Protein AF-A0A2N2CYX1-F1 (afdb_monomer)

Nearest PDB structures (foldseek):
  3pgv-assembly1_A  TM=7.527E-01  e=5.289E-06  Klebsiella pneumoniae subsp. pneumoniae MGH 78578
  1nrw-assembly1_A  TM=6.966E-01  e=4.300E-06  Bacillus subtilis
  3pgv-assembly4_D  TM=7.523E-01  e=8.876E-06  Klebsiella pneumoniae subsp. pneumoniae MGH 78578
  3pgv-assembly3_C  TM=7.673E-01  e=1.832E-05  Klebsiella pneumoniae subsp. pneumoniae MGH 78578
  8hiw-assembly1_A  TM=7.355E-01  e=4.551E-02  Arabidopsis thaliana

Mean predicted aligned error: 11.3 Å

Sequence (320 aa):
MRILKTFIAVYLCFLIYLLRGEQGSPFYSAIAAILCMQPYVSNSFKVAMNRTLGTFIGGAMGLVLLIFERQFIPVNMPALQYLIVSLSVIPLIYFTVSIKKPTASYITCVVFLSITVTHGADVNPLIFTIDRIMDTLIGIFVSLGVNAFRLPRRKNQKTLFVTNLDGSLLNSQGEISSYSRIKLNTMTKQGALITIATTRSVETLLPLLDGVEMNVPIIIMNGAAQYDLKKRTYLACKKMKANTARQIIDVFEKRDLNCFTHTIINDVLHVYYTRLINPVEEKIYHSKKRLPEQSYVCGVVPNDQSVLSIMAVDLLDTIR

Solvent-accessible surface area (backbone atoms only — not comparable to full-atom values): 17598 Å² total; per-residue (Å²): 110,63,68,64,44,41,52,52,23,35,52,50,30,47,52,51,27,57,75,59,70,64,61,66,52,53,65,49,10,26,54,29,10,51,73,27,53,51,99,44,56,74,59,19,52,57,47,35,52,33,45,52,54,10,37,53,53,10,40,54,53,19,51,55,49,47,54,47,42,73,74,74,48,69,88,90,41,64,70,59,52,53,50,51,58,58,59,53,46,56,61,51,42,53,50,29,43,72,73,74,37,59,84,16,27,65,45,17,50,54,38,18,47,54,49,47,72,72,44,76,84,55,98,52,61,64,59,53,47,51,33,55,47,49,27,31,49,52,8,32,53,43,14,50,53,48,56,63,55,75,74,90,70,88,76,79,57,82,59,75,45,77,39,48,41,82,90,61,54,28,49,99,86,65,42,59,48,70,67,57,36,56,50,47,36,53,41,38,75,71,48,46,40,50,33,44,42,32,70,52,50,68,52,76,42,54,75,59,44,65,87,54,61,62,94,50,57,31,30,24,46,72,62,33,31,31,35,30,80,84,80,64,38,66,77,46,71,58,55,44,56,41,70,59,49,47,57,54,51,52,58,35,52,77,68,78,43,56,50,45,38,31,28,73,56,95,66,30,38,35,34,25,31,80,62,79,87,48,74,62,53,46,51,51,47,71,72,47,65,79,38,60,72,50,45,76,42,85,39,80,77,58,85,89,51,50,38,52,49,77,46,72,77,66,98,57,99,63,90,128

pLDDT: mean 88.02, std 8.82, range [30.84, 97.12]

Structure (mmCIF, N/CA/C/O backbone):
data_AF-A0A2N2CYX1-F1
#
_entry.id   AF-A0A2N2CYX1-F1
#
loop_
_atom_site.group_PDB
_atom_site.id
_atom_site.type_symbol
_atom_site.label_atom_id
_atom_site.label_alt_id
_atom_site.label_comp_id
_atom_site.label_asym_id
_atom_site.label_entity_id
_atom_site.label_seq_id
_atom_site.pdbx_PDB_ins_code
_atom_site.Cartn_x
_atom_site.Cartn_y
_atom_site.Cartn_z
_atom_site.occupancy
_atom_site.B_iso_or_equiv
_atom_site.auth_seq_id
_atom_site.auth_comp_id
_atom_site.auth_asym_id
_atom_site.auth_atom_id
_atom_site.pdbx_PDB_model_num
ATOM 1 N N . MET A 1 1 ? -5.278 -2.501 -19.423 1.00 71.25 1 MET A N 1
ATOM 2 C CA . MET A 1 1 ? -4.585 -1.199 -19.579 1.00 71.25 1 MET A CA 1
ATOM 3 C C . MET A 1 1 ? -3.240 -1.307 -20.295 1.00 71.25 1 MET A C 1
ATOM 5 O O . MET A 1 1 ? -3.031 -0.503 -21.187 1.00 71.25 1 MET A O 1
ATOM 9 N N . ARG A 1 2 ? -2.343 -2.260 -19.966 1.00 82.31 2 ARG A N 1
ATOM 10 C CA . ARG A 1 2 ? -1.033 -2.382 -20.649 1.00 82.31 2 ARG A CA 1
ATOM 11 C C . ARG A 1 2 ? -1.169 -2.558 -22.166 1.00 82.31 2 ARG A C 1
ATOM 13 O O . ARG A 1 2 ? -0.552 -1.802 -22.888 1.00 82.31 2 ARG A O 1
ATOM 20 N N . ILE A 1 3 ? -2.044 -3.460 -22.620 1.00 87.94 3 ILE A N 1
ATOM 21 C CA . ILE A 1 3 ? -2.264 -3.742 -24.052 1.00 87.94 3 ILE A CA 1
ATOM 22 C C . ILE A 1 3 ? -2.657 -2.474 -24.830 1.00 87.94 3 ILE A C 1
ATOM 24 O O . ILE A 1 3 ? -1.997 -2.129 -25.803 1.00 87.94 3 ILE A O 1
ATOM 28 N N . LEU A 1 4 ? -3.667 -1.730 -24.359 1.00 89.81 4 LEU A N 1
ATOM 29 C CA . LEU A 1 4 ? -4.098 -0.486 -25.011 1.00 89.81 4 LEU A CA 1
ATOM 30 C C . LEU A 1 4 ? -2.996 0.586 -25.002 1.00 89.81 4 LEU A C 1
ATOM 32 O O . LEU A 1 4 ? -2.791 1.265 -25.999 1.00 89.81 4 LEU A O 1
ATOM 36 N N . LYS A 1 5 ? -2.251 0.717 -23.899 1.00 90.50 5 LYS A N 1
ATOM 37 C CA . LYS A 1 5 ? -1.102 1.630 -23.832 1.00 90.50 5 LYS A CA 1
ATOM 38 C C . LYS A 1 5 ? 0.014 1.229 -24.795 1.00 90.50 5 LYS A C 1
ATOM 40 O O . LYS A 1 5 ? 0.611 2.101 -25.410 1.00 90.50 5 LYS A O 1
ATOM 45 N N . THR A 1 6 ? 0.289 -0.067 -24.940 1.00 93.44 6 THR A N 1
ATOM 46 C CA . THR A 1 6 ? 1.249 -0.577 -25.924 1.00 93.44 6 THR A CA 1
ATOM 47 C C . THR A 1 6 ? 0.803 -0.218 -27.337 1.00 93.44 6 THR A C 1
ATOM 49 O O . THR A 1 6 ? 1.606 0.321 -28.087 1.00 93.44 6 THR A O 1
ATOM 52 N N . PHE A 1 7 ? -0.474 -0.432 -27.671 1.00 94.94 7 PHE A N 1
ATOM 53 C CA . PHE A 1 7 ? -1.045 -0.019 -28.955 1.00 94.94 7 PHE A CA 1
ATOM 54 C C . PHE A 1 7 ? -0.848 1.484 -29.215 1.00 94.94 7 PHE A C 1
ATOM 56 O O . PHE A 1 7 ? -0.288 1.853 -30.243 1.00 94.94 7 PHE A O 1
ATOM 63 N N . ILE A 1 8 ? -1.223 2.341 -28.256 1.00 95.19 8 ILE A N 1
ATOM 64 C CA . ILE A 1 8 ? -1.062 3.800 -28.372 1.00 95.19 8 ILE A CA 1
ATOM 65 C C . ILE A 1 8 ? 0.412 4.172 -28.572 1.00 95.19 8 ILE A C 1
ATOM 67 O O . ILE A 1 8 ? 0.724 4.990 -29.429 1.00 95.19 8 ILE A O 1
ATOM 71 N N . ALA A 1 9 ? 1.328 3.568 -27.810 1.00 96.19 9 ALA A N 1
ATOM 72 C CA . ALA A 1 9 ? 2.752 3.865 -27.918 1.00 96.19 9 ALA A CA 1
ATOM 73 C C . ALA A 1 9 ? 3.327 3.474 -29.289 1.00 96.19 9 ALA A C 1
ATOM 75 O O . ALA A 1 9 ? 4.050 4.264 -29.884 1.00 96.19 9 ALA A O 1
ATOM 76 N N . VAL A 1 10 ? 2.969 2.299 -29.817 1.00 96.81 10 VAL A N 1
ATOM 77 C CA . VAL A 1 10 ? 3.396 1.856 -31.156 1.00 96.81 10 VAL A CA 1
ATOM 78 C C . VAL A 1 10 ? 2.844 2.781 -32.240 1.00 96.81 10 VAL A C 1
ATOM 80 O O . VAL A 1 10 ? 3.594 3.219 -33.108 1.00 96.81 10 VAL A O 1
ATOM 83 N N . TYR A 1 11 ? 1.562 3.139 -32.160 1.00 97.12 11 TYR A N 1
ATOM 84 C CA . TYR A 1 11 ? 0.946 4.054 -33.119 1.00 97.12 11 TYR A CA 1
ATOM 85 C C . TYR A 1 11 ? 1.606 5.442 -33.104 1.00 97.12 11 TYR A C 1
ATOM 87 O O . TYR A 1 11 ? 1.913 5.994 -34.157 1.00 97.12 11 TYR A O 1
ATOM 95 N N . LEU A 1 12 ? 1.914 5.981 -31.919 1.00 96.81 12 LEU A N 1
ATOM 96 C CA . LEU A 1 12 ? 2.649 7.242 -31.789 1.00 96.81 12 LEU A CA 1
ATOM 97 C C . LEU A 1 12 ? 4.066 7.157 -32.374 1.00 96.81 12 LEU A C 1
ATOM 99 O O . LEU A 1 12 ? 4.512 8.119 -32.993 1.00 96.81 12 LEU A O 1
ATOM 103 N N . CYS A 1 13 ? 4.765 6.026 -32.232 1.00 96.75 13 CYS A N 1
ATOM 104 C CA . CYS A 1 13 ? 6.059 5.824 -32.889 1.00 96.75 13 CYS A CA 1
ATOM 105 C C . CYS A 1 13 ? 5.948 5.897 -34.419 1.00 96.75 13 CYS A C 1
ATOM 107 O O . CYS A 1 13 ? 6.792 6.529 -35.051 1.00 96.75 13 CYS A O 1
ATOM 109 N N . PHE A 1 14 ? 4.901 5.310 -35.008 1.00 96.88 14 PHE A N 1
ATOM 110 C CA . PHE A 1 14 ? 4.654 5.397 -36.451 1.00 96.88 14 PHE A CA 1
ATOM 111 C C . PHE A 1 14 ? 4.311 6.820 -36.899 1.00 96.88 14 PHE A C 1
ATOM 113 O O . PHE A 1 14 ? 4.843 7.284 -37.903 1.00 96.88 14 PHE A O 1
ATOM 120 N N . LEU A 1 15 ? 3.502 7.553 -36.129 1.00 96.38 15 LEU A N 1
ATOM 121 C CA . LEU A 1 15 ? 3.220 8.960 -36.425 1.00 96.38 15 LEU A CA 1
ATOM 122 C C . LEU A 1 15 ? 4.483 9.827 -36.377 1.00 96.38 15 LEU A C 1
ATOM 124 O O . LEU A 1 15 ? 4.686 10.655 -37.258 1.00 96.38 15 LEU A O 1
ATOM 128 N N . ILE A 1 16 ? 5.356 9.625 -35.387 1.00 95.38 16 ILE A N 1
ATOM 129 C CA . ILE A 1 16 ? 6.626 10.363 -35.294 1.00 95.38 16 ILE A CA 1
ATOM 130 C C . ILE A 1 16 ? 7.536 10.043 -36.483 1.00 95.38 16 ILE A C 1
ATOM 132 O O . ILE A 1 16 ? 8.201 10.941 -36.990 1.00 95.38 16 ILE A O 1
ATOM 136 N N . TYR A 1 17 ? 7.557 8.792 -36.947 1.00 94.69 17 TYR A N 1
ATOM 137 C CA . TYR A 1 17 ? 8.302 8.409 -38.147 1.00 94.69 17 TYR A CA 1
ATOM 138 C C . TYR A 1 17 ? 7.802 9.148 -39.400 1.00 94.69 17 TYR A C 1
ATOM 140 O O . TYR A 1 17 ? 8.608 9.735 -40.120 1.00 94.69 17 TYR A O 1
ATOM 148 N N . LEU A 1 18 ? 6.481 9.216 -39.608 1.00 94.38 18 LEU A N 1
ATOM 149 C CA . LEU A 1 18 ? 5.890 9.982 -40.713 1.00 94.38 18 LEU A CA 1
ATOM 150 C C . LEU A 1 18 ? 6.202 11.484 -40.603 1.00 94.38 18 LEU A C 1
ATOM 152 O O . LEU A 1 18 ? 6.574 12.116 -41.587 1.00 94.38 18 LEU A O 1
ATOM 156 N N . LEU A 1 19 ? 6.128 12.056 -39.395 1.00 93.25 19 LEU A N 1
ATOM 157 C CA . LEU A 1 19 ? 6.444 13.471 -39.147 1.00 93.25 19 LEU A CA 1
ATOM 158 C C . LEU A 1 19 ? 7.926 13.815 -39.353 1.00 93.25 19 LEU A C 1
ATOM 160 O O . LEU A 1 19 ? 8.252 14.967 -39.626 1.00 93.25 19 LEU A O 1
ATOM 164 N N . ARG A 1 20 ? 8.826 12.833 -39.237 1.00 91.31 20 ARG A N 1
ATOM 165 C CA . ARG A 1 20 ? 10.258 12.985 -39.541 1.00 91.31 20 AR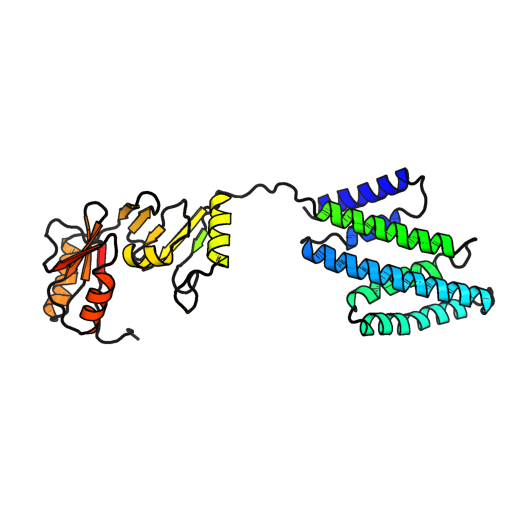G A CA 1
ATOM 166 C C . ARG A 1 20 ? 10.572 12.880 -41.038 1.00 91.31 20 ARG A C 1
ATOM 168 O O . ARG A 1 20 ? 11.745 12.920 -41.395 1.00 91.31 20 ARG A O 1
ATOM 175 N N . GLY A 1 21 ? 9.564 12.736 -41.901 1.00 89.69 21 GLY A N 1
ATOM 176 C CA . GLY A 1 21 ? 9.766 12.554 -43.339 1.00 89.69 21 GLY A CA 1
ATOM 177 C C . GLY A 1 21 ? 10.386 11.198 -43.675 1.00 89.69 21 GLY A C 1
ATOM 178 O O . GLY A 1 21 ? 11.279 11.132 -44.509 1.00 89.69 21 GLY A O 1
ATOM 179 N N . GLU A 1 22 ? 9.957 10.139 -42.980 1.00 88.31 22 GLU A N 1
ATOM 180 C CA . GLU A 1 22 ? 10.364 8.746 -43.234 1.00 88.31 22 GLU A CA 1
ATOM 181 C C . GLU A 1 22 ? 11.862 8.445 -43.017 1.00 88.31 22 GLU A C 1
ATOM 183 O O . GLU A 1 22 ? 12.388 7.434 -43.485 1.00 88.31 22 GLU A O 1
ATOM 188 N N . GLN A 1 23 ? 12.548 9.280 -42.230 1.00 82.69 23 GLN A N 1
ATOM 189 C CA . GLN A 1 23 ? 13.940 9.066 -41.824 1.00 82.69 23 GLN A CA 1
ATOM 190 C C . GLN A 1 23 ? 14.076 7.975 -40.749 1.00 82.69 23 GLN A C 1
ATOM 192 O O . GLN A 1 23 ? 13.394 8.012 -39.718 1.00 82.69 23 GLN A O 1
ATOM 197 N N . GLY A 1 24 ? 15.014 7.047 -40.955 1.00 83.00 24 GLY A N 1
ATOM 198 C CA . GLY A 1 24 ? 15.267 5.912 -40.064 1.00 83.00 24 GLY A CA 1
ATOM 199 C C . GLY A 1 24 ? 14.298 4.747 -40.289 1.00 83.00 24 GLY A C 1
ATOM 200 O O . GLY A 1 24 ? 13.787 4.544 -41.388 1.00 83.00 24 GLY A O 1
ATOM 201 N N . SER A 1 25 ? 14.040 3.954 -39.245 1.00 87.06 25 SER A N 1
ATOM 202 C CA . SER A 1 25 ? 13.135 2.804 -39.297 1.00 87.06 25 SER A CA 1
ATOM 203 C C . SER A 1 25 ? 12.080 2.829 -38.180 1.00 87.06 25 SER A C 1
ATOM 205 O O . SER A 1 25 ? 12.414 2.769 -36.988 1.00 87.06 25 SER A O 1
ATOM 207 N N . PRO A 1 26 ? 10.776 2.778 -38.521 1.00 91.69 26 PRO A N 1
ATOM 208 C CA . PRO A 1 26 ? 9.701 2.726 -37.529 1.00 91.69 26 PRO A CA 1
ATOM 209 C C . PRO A 1 26 ? 9.704 1.413 -36.729 1.00 91.69 26 PRO A C 1
ATOM 211 O O . PRO A 1 26 ? 9.136 1.334 -35.638 1.00 91.69 26 PRO A O 1
ATOM 214 N N . PHE A 1 27 ? 10.363 0.371 -37.241 1.00 91.75 27 PHE A N 1
ATOM 215 C CA . PHE A 1 27 ? 10.474 -0.928 -36.583 1.00 91.75 27 PHE A CA 1
ATOM 216 C C . PHE A 1 27 ? 11.218 -0.831 -35.244 1.00 91.75 27 PHE A C 1
ATOM 218 O O . PHE A 1 27 ? 10.795 -1.392 -34.228 1.00 91.75 27 PHE A O 1
ATOM 225 N N . TYR A 1 28 ? 12.316 -0.077 -35.217 1.00 91.94 28 TYR A N 1
ATOM 226 C CA . TYR A 1 28 ? 13.182 0.030 -34.049 1.00 91.94 28 TYR A CA 1
ATOM 227 C C . TYR A 1 28 ? 12.569 0.862 -32.924 1.00 91.94 28 TYR A C 1
ATOM 229 O O . TYR A 1 28 ? 12.686 0.479 -31.752 1.00 91.94 28 TYR A O 1
ATOM 237 N N . SER A 1 29 ? 11.856 1.933 -33.272 1.00 94.81 29 SER A N 1
ATOM 238 C CA . SER A 1 29 ? 11.086 2.728 -32.317 1.00 94.81 29 SER A CA 1
ATOM 239 C C . SER A 1 29 ? 9.894 1.941 -31.758 1.00 94.81 29 SER A C 1
ATOM 241 O O . SER A 1 29 ? 9.696 1.923 -30.541 1.00 94.81 29 SER A O 1
ATOM 243 N N . ALA A 1 30 ? 9.175 1.176 -32.587 1.00 96.06 30 ALA A N 1
ATOM 244 C CA . ALA A 1 30 ? 8.064 0.333 -32.140 1.00 96.06 30 ALA A CA 1
ATOM 245 C C . ALA A 1 30 ? 8.505 -0.771 -31.160 1.00 96.06 30 ALA A C 1
ATOM 247 O O . ALA A 1 30 ? 7.924 -0.912 -30.079 1.00 96.06 30 ALA A O 1
ATOM 248 N N . ILE A 1 31 ? 9.569 -1.524 -31.470 1.00 94.19 31 ILE A N 1
ATOM 249 C CA . ILE A 1 31 ? 10.102 -2.554 -30.556 1.00 94.19 31 ILE A CA 1
ATOM 250 C C . ILE A 1 31 ? 10.596 -1.925 -29.249 1.00 94.19 31 ILE A C 1
ATOM 252 O O . ILE A 1 31 ? 10.432 -2.507 -28.169 1.00 94.19 31 ILE A O 1
ATOM 256 N N . ALA A 1 32 ? 11.200 -0.736 -29.325 1.00 94.19 32 ALA A N 1
ATOM 257 C CA . ALA A 1 32 ? 11.609 0.004 -28.141 1.00 94.19 32 ALA A CA 1
ATOM 258 C C . ALA A 1 32 ? 10.430 0.392 -27.258 1.00 94.19 32 ALA A C 1
ATOM 260 O O . ALA A 1 32 ? 10.483 0.155 -26.047 1.00 94.19 32 ALA A O 1
ATOM 261 N N . ALA A 1 33 ? 9.344 0.867 -27.859 1.00 95.75 33 ALA A N 1
ATOM 262 C CA . ALA A 1 33 ? 8.141 1.205 -27.127 1.00 95.75 33 ALA A CA 1
ATOM 263 C C . ALA A 1 33 ? 7.489 -0.020 -26.460 1.00 95.75 33 ALA A C 1
ATOM 265 O O . ALA A 1 33 ? 7.121 0.030 -25.286 1.00 95.75 33 ALA A O 1
ATOM 266 N N . ILE A 1 34 ? 7.395 -1.151 -27.169 1.00 94.19 34 ILE A N 1
ATOM 267 C CA . ILE A 1 34 ? 6.779 -2.384 -26.649 1.00 94.19 34 ILE A CA 1
ATOM 268 C C . ILE A 1 34 ? 7.540 -2.918 -25.432 1.00 94.19 34 ILE A C 1
ATOM 270 O O . ILE A 1 34 ? 6.938 -3.229 -24.401 1.00 94.19 34 ILE A O 1
ATOM 274 N N . LEU A 1 35 ? 8.865 -3.015 -25.532 1.00 90.56 35 LEU A N 1
ATOM 275 C CA . LEU A 1 35 ? 9.699 -3.601 -24.481 1.00 90.56 35 LEU A CA 1
ATOM 276 C C . LEU A 1 35 ? 9.834 -2.685 -23.251 1.00 90.56 35 LEU A C 1
ATOM 278 O O . LEU A 1 35 ? 9.925 -3.179 -22.123 1.00 90.56 35 LEU A O 1
ATOM 282 N N . CYS A 1 36 ? 9.797 -1.362 -23.434 1.00 91.88 36 CYS A N 1
ATOM 283 C CA . CYS A 1 36 ? 9.808 -0.406 -22.322 1.00 91.88 36 CYS A CA 1
ATOM 284 C C . CYS A 1 36 ? 8.449 -0.267 -21.616 1.00 91.88 36 CYS A C 1
ATOM 286 O O . CYS A 1 36 ? 8.395 0.239 -20.491 1.00 91.88 36 CYS A O 1
ATOM 288 N N . MET A 1 37 ? 7.358 -0.754 -22.211 1.00 92.12 37 MET A N 1
ATOM 289 C CA . MET A 1 37 ? 6.031 -0.697 -21.605 1.00 92.12 37 MET A CA 1
ATOM 290 C C . MET A 1 37 ? 5.905 -1.707 -20.457 1.00 92.12 37 MET A C 1
ATOM 292 O O . MET A 1 37 ? 5.786 -2.912 -20.689 1.00 92.12 37 MET A O 1
ATOM 296 N N . GLN A 1 38 ? 5.868 -1.237 -19.206 1.00 90.44 38 GLN A N 1
ATOM 297 C CA . GLN A 1 38 ? 5.755 -2.086 -18.006 1.00 90.44 38 GLN A CA 1
ATOM 298 C C . GLN A 1 38 ? 4.422 -1.889 -17.258 1.00 90.44 38 GLN A C 1
ATOM 300 O O . GLN A 1 38 ? 3.763 -0.866 -17.428 1.00 90.44 38 GLN A O 1
ATOM 305 N N . PRO A 1 39 ? 4.004 -2.828 -16.386 1.00 83.19 39 PRO A N 1
ATOM 306 C CA . PRO A 1 39 ? 2.804 -2.655 -15.557 1.00 83.19 39 PRO A CA 1
ATOM 307 C C . PRO A 1 39 ? 2.868 -1.446 -14.609 1.00 83.19 39 PRO A C 1
ATOM 309 O O . PRO A 1 39 ? 1.840 -0.839 -14.313 1.00 83.19 39 PRO A O 1
ATOM 312 N N . TYR A 1 40 ? 4.075 -1.094 -14.152 1.00 80.19 40 TYR A N 1
ATOM 313 C CA . TYR A 1 40 ? 4.331 0.009 -13.228 1.00 80.19 40 TYR A CA 1
ATOM 314 C C . TYR A 1 40 ? 5.318 1.017 -13.829 1.00 80.19 40 TYR A C 1
ATOM 316 O O . TYR A 1 40 ? 6.293 0.642 -14.488 1.00 80.19 40 TYR A O 1
ATOM 324 N N . VAL A 1 41 ? 5.091 2.307 -13.564 1.00 81.56 41 VAL A N 1
ATOM 325 C CA . VAL A 1 41 ? 5.920 3.406 -14.098 1.00 81.56 41 VAL A CA 1
ATOM 326 C C . VAL A 1 41 ? 7.354 3.343 -13.562 1.00 81.56 41 VAL A C 1
ATOM 328 O O . VAL A 1 41 ? 8.294 3.463 -14.340 1.00 81.56 41 VAL A O 1
ATOM 331 N N . SER A 1 42 ? 7.538 3.055 -12.268 1.00 78.06 42 SER A N 1
ATOM 332 C CA . SER A 1 42 ? 8.865 2.887 -11.649 1.00 78.06 42 SER A CA 1
ATOM 333 C C . SER A 1 42 ? 9.698 1.809 -12.350 1.00 78.06 42 SER A C 1
ATOM 335 O O . SER A 1 42 ? 10.869 2.017 -12.665 1.00 78.06 42 SER A O 1
ATOM 337 N N . ASN A 1 43 ? 9.069 0.679 -12.679 1.00 85.56 43 ASN A N 1
ATOM 338 C CA . ASN A 1 43 ? 9.720 -0.406 -13.411 1.00 85.56 43 ASN A CA 1
ATOM 339 C C . ASN A 1 43 ? 10.043 -0.005 -14.858 1.00 85.56 43 ASN A C 1
ATOM 341 O O . ASN A 1 43 ? 11.073 -0.418 -15.386 1.00 85.56 43 ASN A O 1
ATOM 345 N N . SER A 1 44 ? 9.206 0.827 -15.484 1.00 86.50 44 SER A N 1
ATOM 346 C CA . SER A 1 44 ? 9.443 1.320 -16.852 1.00 86.50 44 SER A CA 1
ATOM 347 C C . SER A 1 44 ? 10.693 2.175 -16.934 1.00 86.50 44 SER A C 1
ATOM 349 O O . SER A 1 44 ? 11.460 2.023 -17.874 1.00 86.50 44 SER A O 1
ATOM 351 N N . PHE A 1 45 ? 10.936 3.023 -15.930 1.00 88.25 45 PHE A N 1
ATOM 352 C CA . PHE A 1 45 ? 12.141 3.848 -15.880 1.00 88.25 45 PHE A CA 1
ATOM 353 C C . PHE A 1 45 ? 13.410 2.993 -15.778 1.00 88.25 45 PHE A C 1
ATOM 355 O O . PHE A 1 45 ? 14.380 3.223 -16.496 1.00 88.25 45 PHE A O 1
ATOM 362 N N . LYS A 1 46 ? 13.384 1.944 -14.944 1.00 88.62 46 LYS A N 1
ATOM 363 C CA . LYS A 1 46 ? 14.505 1.000 -14.823 1.00 88.62 46 LYS A CA 1
ATOM 364 C C . LYS A 1 46 ? 14.799 0.290 -16.150 1.00 88.62 46 LYS A C 1
ATOM 366 O O . LYS A 1 46 ? 15.959 0.202 -16.547 1.00 88.62 46 LYS A O 1
ATOM 371 N N . VAL A 1 47 ? 13.763 -0.191 -16.842 1.00 90.12 47 VAL A N 1
ATOM 372 C CA . VAL A 1 47 ? 13.902 -0.860 -18.149 1.00 90.12 47 VAL A CA 1
ATOM 373 C C . VAL A 1 47 ? 14.378 0.114 -19.227 1.00 90.12 47 VAL A C 1
ATOM 375 O O . VAL A 1 47 ? 15.302 -0.215 -19.967 1.00 90.12 47 VAL A O 1
ATOM 378 N N . ALA A 1 48 ? 13.813 1.322 -19.274 1.00 92.00 48 ALA A N 1
ATOM 379 C CA . ALA A 1 48 ? 14.228 2.382 -20.185 1.00 92.00 48 ALA A CA 1
ATOM 380 C C . ALA A 1 48 ? 15.712 2.724 -20.014 1.00 92.00 48 ALA A C 1
ATOM 382 O O . ALA A 1 48 ? 16.446 2.713 -20.992 1.00 92.00 48 ALA A O 1
ATOM 383 N N . MET A 1 49 ? 16.176 2.922 -18.776 1.00 91.75 49 MET A N 1
ATOM 384 C CA . MET A 1 49 ? 17.581 3.225 -18.486 1.00 91.75 49 MET A CA 1
ATOM 385 C C . MET A 1 49 ? 18.527 2.125 -18.979 1.00 91.75 49 MET A C 1
ATOM 387 O O . MET A 1 49 ? 19.539 2.402 -19.619 1.00 91.75 49 MET A O 1
ATOM 391 N N . ASN A 1 50 ? 18.192 0.861 -18.710 1.00 91.12 50 ASN A N 1
ATOM 392 C CA . ASN A 1 50 ? 18.995 -0.265 -19.183 1.00 91.12 50 ASN A CA 1
ATOM 393 C C . ASN A 1 50 ? 19.014 -0.344 -20.713 1.00 91.12 50 ASN A C 1
ATOM 395 O O . ASN A 1 50 ? 20.045 -0.676 -21.293 1.00 91.12 50 ASN A O 1
ATOM 399 N N . ARG A 1 51 ? 17.896 -0.011 -21.367 1.00 92.50 51 ARG A N 1
ATOM 400 C CA . ARG A 1 51 ? 17.813 0.022 -22.825 1.00 92.50 51 ARG A CA 1
ATOM 401 C C . ARG A 1 51 ? 18.628 1.157 -23.426 1.00 92.50 51 ARG A C 1
ATOM 403 O O . ARG A 1 51 ? 19.339 0.916 -24.396 1.00 92.50 51 ARG A O 1
ATOM 410 N N . THR A 1 52 ? 18.562 2.351 -22.847 1.00 94.12 52 THR A N 1
ATOM 411 C CA . THR A 1 52 ? 19.368 3.501 -23.263 1.00 94.12 52 THR A CA 1
ATOM 412 C C . THR A 1 52 ? 20.853 3.157 -23.184 1.00 94.12 52 THR A C 1
ATOM 414 O O . THR A 1 52 ? 21.547 3.244 -24.192 1.00 94.12 52 THR A O 1
ATOM 417 N N . LEU A 1 53 ? 21.322 2.656 -22.033 1.00 93.81 53 LEU A N 1
ATOM 418 C CA . LEU A 1 53 ? 22.719 2.238 -21.859 1.00 93.81 53 LEU A CA 1
ATOM 419 C C . LEU A 1 53 ? 23.128 1.146 -22.854 1.00 93.81 53 LEU A C 1
ATOM 421 O O . LEU A 1 53 ? 24.164 1.271 -23.500 1.00 93.81 53 LEU A O 1
ATOM 425 N N . GLY A 1 54 ? 22.308 0.103 -23.015 1.00 92.25 54 GLY A N 1
ATOM 426 C CA . GLY A 1 54 ? 22.616 -0.979 -23.950 1.00 92.25 54 GLY A CA 1
ATOM 427 C C . GLY A 1 54 ? 22.681 -0.512 -25.405 1.00 92.25 54 GLY A C 1
ATOM 428 O O . GLY A 1 54 ? 23.557 -0.936 -26.151 1.00 92.25 54 GLY A O 1
ATOM 429 N N . THR A 1 55 ? 21.813 0.423 -25.796 1.00 93.50 55 THR A N 1
ATOM 430 C CA . THR A 1 55 ? 21.793 0.979 -27.158 1.00 93.50 55 THR A CA 1
ATOM 431 C C . THR A 1 55 ? 23.039 1.808 -27.445 1.00 93.50 55 THR A C 1
ATOM 433 O O . THR A 1 55 ? 23.630 1.651 -28.508 1.00 93.50 55 THR A O 1
ATOM 436 N N . PHE A 1 56 ? 23.487 2.634 -26.496 1.00 95.00 56 PHE A N 1
ATOM 437 C CA . PHE A 1 56 ? 24.717 3.410 -26.665 1.00 95.00 56 PHE A CA 1
ATOM 438 C C . PHE A 1 56 ? 25.965 2.525 -26.708 1.00 95.00 56 PHE A C 1
ATOM 440 O O . PHE A 1 56 ? 26.792 2.695 -27.600 1.00 95.00 56 PHE A O 1
ATOM 447 N N . ILE A 1 57 ? 26.090 1.554 -25.795 1.00 94.50 57 ILE A N 1
ATOM 448 C CA . ILE A 1 57 ? 27.249 0.646 -25.762 1.00 94.50 57 ILE A CA 1
ATOM 449 C C . ILE A 1 57 ? 27.287 -0.214 -27.032 1.00 94.50 57 ILE A C 1
ATOM 451 O O . ILE A 1 57 ? 28.327 -0.312 -27.678 1.00 94.50 57 ILE A O 1
ATOM 455 N N . GLY A 1 58 ? 26.151 -0.810 -27.410 1.00 92.81 58 GLY A N 1
ATOM 456 C CA . GLY A 1 58 ? 26.050 -1.652 -28.604 1.00 92.81 58 GLY A CA 1
ATOM 457 C C . GLY A 1 58 ? 26.263 -0.857 -29.889 1.00 92.81 58 GLY A C 1
ATOM 458 O O . GLY A 1 58 ? 26.932 -1.339 -30.797 1.00 92.81 58 GLY A O 1
ATOM 459 N N . GLY A 1 59 ? 25.756 0.379 -29.934 1.00 92.81 59 GLY A N 1
ATOM 460 C CA . GLY A 1 59 ? 25.951 1.315 -31.038 1.00 92.81 59 GLY A CA 1
ATOM 461 C C . GLY A 1 59 ? 27.411 1.701 -31.244 1.00 92.81 59 GLY A C 1
ATOM 462 O O . GLY A 1 59 ? 27.944 1.538 -32.338 1.00 92.81 59 GLY A O 1
ATOM 463 N N . ALA A 1 60 ? 28.075 2.154 -30.178 1.00 93.62 60 ALA A N 1
ATOM 464 C CA . ALA A 1 60 ? 29.473 2.569 -30.225 1.00 93.62 60 ALA A CA 1
ATOM 465 C C . ALA A 1 60 ? 30.399 1.412 -30.621 1.00 93.62 60 ALA A C 1
ATOM 467 O O . ALA A 1 60 ? 31.210 1.547 -31.534 1.00 93.62 60 ALA A O 1
ATOM 468 N N . MET A 1 61 ? 30.247 0.252 -29.979 1.00 93.25 61 MET A N 1
ATOM 469 C CA . MET A 1 61 ? 31.089 -0.911 -30.268 1.00 93.25 61 MET A CA 1
ATOM 470 C C . MET A 1 61 ? 30.790 -1.529 -31.636 1.00 93.25 61 MET A C 1
ATOM 472 O O . MET A 1 61 ? 31.712 -1.998 -32.299 1.00 93.25 61 MET A O 1
ATOM 476 N N . GLY A 1 62 ? 29.530 -1.498 -32.083 1.00 91.81 62 GLY A N 1
ATOM 477 C CA . GLY A 1 62 ? 29.147 -1.943 -33.424 1.00 91.81 62 GLY A CA 1
ATOM 478 C C . GLY A 1 62 ? 29.793 -1.086 -34.506 1.00 91.81 62 GLY A C 1
ATOM 479 O O . GLY A 1 62 ? 30.347 -1.621 -35.460 1.00 91.81 62 GLY A O 1
ATOM 480 N N . LEU A 1 63 ? 29.805 0.235 -34.313 1.00 90.50 63 LEU A N 1
ATOM 481 C CA . LEU A 1 63 ? 30.474 1.165 -35.216 1.00 90.50 63 LEU A CA 1
ATOM 482 C C . LEU A 1 63 ? 31.996 0.959 -35.245 1.00 90.50 63 LEU A C 1
ATOM 484 O O . LEU A 1 63 ? 32.579 0.913 -36.326 1.00 90.50 63 LEU A O 1
ATOM 488 N N . VAL A 1 64 ? 32.635 0.817 -34.077 1.00 91.31 64 VAL A N 1
ATOM 489 C CA . VAL A 1 64 ? 34.083 0.554 -33.978 1.00 91.31 64 VAL A CA 1
ATOM 490 C C . VAL A 1 64 ? 34.452 -0.726 -34.721 1.00 91.31 64 VAL A C 1
ATOM 492 O O . VAL A 1 64 ? 35.403 -0.718 -35.503 1.00 91.31 64 VAL A O 1
ATOM 495 N N . LEU A 1 65 ? 33.688 -1.805 -34.519 1.00 90.19 65 LEU A N 1
ATOM 496 C CA . LEU A 1 65 ? 33.954 -3.059 -35.210 1.00 90.19 65 LEU A CA 1
ATOM 497 C C . LEU A 1 65 ? 33.746 -2.915 -36.718 1.00 90.19 65 LEU A C 1
ATOM 499 O O . LEU A 1 65 ? 34.617 -3.312 -37.473 1.00 90.19 65 LEU A O 1
ATOM 503 N N . LEU A 1 66 ? 32.662 -2.283 -37.166 1.00 87.19 66 LEU A N 1
ATOM 504 C CA . LEU A 1 66 ? 32.387 -2.106 -38.594 1.00 87.19 66 LEU A CA 1
ATOM 505 C C . LEU A 1 66 ? 33.499 -1.305 -39.300 1.00 87.19 66 LEU A C 1
ATOM 507 O O . LEU A 1 66 ? 33.921 -1.664 -40.399 1.00 87.19 66 LEU A O 1
ATOM 511 N N . ILE A 1 67 ? 34.025 -0.251 -38.663 1.00 87.12 67 ILE A N 1
ATOM 512 C CA . ILE A 1 67 ? 35.179 0.503 -39.185 1.00 87.12 67 ILE A CA 1
ATOM 513 C C . ILE A 1 67 ? 36.417 -0.399 -39.277 1.00 87.12 67 ILE A C 1
ATOM 515 O O . ILE A 1 67 ? 37.104 -0.385 -40.298 1.00 87.12 67 ILE A O 1
ATOM 519 N N . PHE A 1 68 ? 36.677 -1.203 -38.244 1.00 87.75 68 PHE A N 1
ATOM 520 C CA . PHE A 1 68 ? 37.778 -2.163 -38.236 1.00 87.75 68 PHE A CA 1
ATOM 521 C C . PHE A 1 68 ? 37.635 -3.212 -39.352 1.00 87.75 68 PHE A C 1
ATOM 523 O O . PHE A 1 68 ? 38.585 -3.452 -40.093 1.00 87.75 68 PHE A O 1
ATOM 530 N N . GLU A 1 69 ? 36.444 -3.787 -39.538 1.00 84.69 69 GLU A N 1
ATOM 531 C CA . GLU A 1 69 ? 36.180 -4.766 -40.596 1.00 84.69 69 GLU A CA 1
ATOM 532 C C . GLU A 1 69 ? 36.408 -4.164 -41.987 1.00 84.69 69 GLU A C 1
ATOM 534 O O . GLU A 1 69 ? 37.060 -4.789 -42.819 1.00 84.69 69 GLU A O 1
ATOM 539 N N . ARG A 1 70 ? 35.956 -2.924 -42.225 1.00 80.81 70 ARG A N 1
ATOM 540 C CA . ARG A 1 70 ? 36.178 -2.225 -43.503 1.00 80.81 70 ARG A CA 1
ATOM 541 C C . ARG A 1 70 ? 37.646 -1.922 -43.795 1.00 80.81 70 ARG A C 1
ATOM 543 O O . ARG A 1 70 ? 38.013 -1.846 -44.963 1.00 80.81 70 ARG A O 1
ATOM 550 N N . GLN A 1 71 ? 38.460 -1.697 -42.766 1.00 83.94 71 GLN A N 1
ATOM 551 C CA . GLN A 1 71 ? 39.874 -1.349 -42.934 1.00 83.94 71 GLN A CA 1
ATOM 552 C C . GLN A 1 71 ? 40.782 -2.575 -43.055 1.00 83.94 71 GLN A C 1
ATOM 554 O O . GLN A 1 71 ? 41.753 -2.532 -43.807 1.00 83.94 71 GLN A O 1
ATOM 559 N N . PHE A 1 72 ? 40.487 -3.650 -42.321 1.00 84.19 72 PHE A N 1
ATOM 560 C CA . PHE A 1 72 ? 41.425 -4.758 -42.133 1.00 84.19 72 PHE A CA 1
ATOM 561 C C . PHE A 1 72 ? 40.960 -6.095 -42.720 1.00 84.19 72 PHE A C 1
ATOM 563 O O . PHE A 1 72 ? 41.791 -6.988 -42.886 1.00 84.19 72 PHE A O 1
ATOM 570 N N . ILE A 1 73 ? 39.671 -6.269 -43.042 1.00 80.56 73 ILE A N 1
ATOM 571 C CA . ILE A 1 73 ? 39.131 -7.566 -43.475 1.00 80.56 73 ILE A CA 1
ATOM 572 C C . ILE A 1 73 ? 38.737 -7.532 -44.958 1.00 80.56 73 ILE A C 1
ATOM 574 O O . ILE A 1 73 ? 37.917 -6.706 -45.362 1.00 80.56 73 ILE A O 1
ATOM 578 N N . PRO A 1 74 ? 39.245 -8.463 -45.787 1.00 77.00 74 PRO A N 1
ATOM 579 C CA . PRO A 1 74 ? 38.826 -8.583 -47.178 1.00 77.00 74 PRO A CA 1
ATOM 580 C C . PRO A 1 74 ? 37.338 -8.943 -47.295 1.00 77.00 74 PRO A C 1
ATOM 582 O O . PRO A 1 74 ? 36.864 -9.884 -46.658 1.00 77.00 74 PRO A O 1
ATOM 585 N N . VAL A 1 75 ? 36.619 -8.261 -48.190 1.00 71.44 75 VAL A N 1
ATOM 586 C CA . VAL A 1 75 ? 35.172 -8.456 -48.434 1.00 71.44 75 VAL A CA 1
ATOM 587 C C . VAL A 1 75 ? 34.824 -9.892 -48.871 1.00 71.44 75 VAL A C 1
ATOM 589 O O . VAL A 1 75 ? 33.707 -10.355 -48.669 1.00 71.44 75 VAL A O 1
ATOM 592 N N . ASN A 1 76 ? 35.792 -10.646 -49.397 1.00 75.69 76 ASN A N 1
ATOM 593 C CA . ASN A 1 76 ? 35.584 -11.986 -49.955 1.00 75.69 76 ASN A CA 1
ATOM 594 C C . ASN A 1 76 ? 35.596 -13.128 -48.913 1.00 75.69 76 ASN A C 1
ATOM 596 O O . ASN A 1 76 ? 35.614 -14.295 -49.299 1.00 75.69 76 ASN A O 1
ATOM 600 N N . MET A 1 77 ? 35.605 -12.829 -47.606 1.00 84.50 77 MET A N 1
ATOM 601 C CA . MET A 1 77 ? 35.652 -13.839 -46.533 1.00 84.50 77 MET A CA 1
ATOM 602 C C . MET A 1 77 ? 34.513 -13.678 -45.501 1.00 84.50 77 MET A C 1
ATOM 604 O O . MET A 1 77 ? 34.771 -13.346 -44.341 1.00 84.50 77 MET A O 1
ATOM 608 N N . PRO A 1 78 ? 33.247 -13.968 -45.863 1.00 83.62 78 PRO A N 1
ATOM 609 C CA . PRO A 1 78 ? 32.095 -13.766 -44.973 1.00 83.62 78 PRO A CA 1
ATOM 610 C C . PRO A 1 78 ? 32.144 -14.630 -43.702 1.00 83.62 78 PRO A C 1
ATOM 612 O O . PRO A 1 78 ? 31.728 -14.196 -42.631 1.00 83.62 78 PRO A O 1
ATOM 615 N N . ALA A 1 79 ? 32.710 -15.839 -43.779 1.00 87.75 79 ALA A N 1
ATOM 616 C CA . ALA A 1 79 ? 32.864 -16.709 -42.611 1.00 87.75 79 ALA A CA 1
ATOM 617 C C . ALA A 1 79 ? 33.794 -16.100 -41.545 1.00 87.75 79 ALA A C 1
ATOM 619 O O . ALA A 1 79 ? 33.530 -16.226 -40.349 1.00 87.75 79 ALA A O 1
ATOM 620 N N . LEU A 1 80 ? 34.856 -15.405 -41.973 1.00 87.12 80 LEU A N 1
ATOM 621 C CA . LEU A 1 80 ? 35.789 -14.727 -41.073 1.00 87.12 80 LEU A CA 1
ATOM 622 C C . LEU A 1 80 ? 35.133 -13.513 -40.402 1.00 87.12 80 LEU A C 1
ATOM 624 O O . LEU A 1 80 ? 35.305 -13.321 -39.200 1.00 87.12 80 LEU A O 1
ATOM 628 N N . GLN A 1 81 ? 34.337 -12.743 -41.151 1.00 85.00 81 GLN A N 1
ATOM 629 C CA . GLN A 1 81 ? 33.551 -11.628 -40.608 1.00 85.00 81 GLN A CA 1
ATOM 630 C C . GLN A 1 81 ? 32.580 -12.119 -39.525 1.00 85.00 81 GLN A C 1
ATOM 632 O O . GLN A 1 81 ? 32.605 -11.635 -38.395 1.00 85.00 81 GLN A O 1
ATOM 637 N N . TYR A 1 82 ? 31.793 -13.164 -39.804 1.00 89.69 82 TYR A N 1
ATOM 638 C CA . TYR A 1 82 ? 30.877 -13.721 -38.803 1.00 89.69 82 TYR A CA 1
ATOM 639 C C . TYR A 1 82 ? 31.595 -14.288 -37.574 1.00 89.69 82 TYR A C 1
ATOM 641 O O . TYR A 1 82 ? 31.104 -14.122 -36.453 1.00 89.69 82 TYR A O 1
ATOM 649 N N . LEU A 1 83 ? 32.770 -14.901 -37.747 1.00 91.56 83 LEU A N 1
ATOM 650 C CA . LEU A 1 83 ? 33.591 -15.350 -36.625 1.00 91.56 83 LEU A CA 1
ATOM 651 C C . LEU A 1 83 ? 34.011 -14.166 -35.740 1.00 91.56 83 LEU A C 1
ATOM 653 O O . LEU A 1 83 ? 33.832 -14.221 -34.525 1.00 91.56 83 LEU A O 1
ATOM 657 N N . ILE A 1 84 ? 34.491 -13.072 -36.328 1.00 91.06 84 ILE A N 1
ATOM 658 C CA . ILE A 1 84 ? 34.925 -11.875 -35.593 1.00 91.06 84 ILE A CA 1
ATOM 659 C C . ILE A 1 84 ? 33.757 -11.187 -34.879 1.00 91.06 84 ILE A C 1
ATOM 661 O O . ILE A 1 84 ? 33.870 -10.855 -33.693 1.00 91.06 84 ILE A O 1
ATOM 665 N N . VAL A 1 85 ? 32.609 -11.040 -35.545 1.00 91.44 85 VAL A N 1
ATOM 666 C CA . VAL A 1 85 ? 31.381 -10.512 -34.930 1.00 91.44 85 VAL A CA 1
ATOM 667 C C . VAL A 1 85 ? 30.955 -11.376 -33.742 1.00 91.44 85 VAL A C 1
ATOM 669 O O . VAL A 1 85 ? 30.662 -10.840 -32.673 1.00 91.44 85 VAL A O 1
ATOM 672 N N . SER A 1 86 ? 30.963 -12.706 -33.886 1.00 93.25 86 SER A N 1
ATOM 673 C CA . SER A 1 86 ? 30.582 -13.628 -32.807 1.00 93.25 86 SER A CA 1
ATOM 674 C C . SER A 1 86 ? 31.541 -13.575 -31.610 1.00 93.25 86 SER A C 1
ATOM 676 O O . SER A 1 86 ? 31.089 -13.504 -30.466 1.00 93.25 86 SER A O 1
ATOM 678 N N . LEU A 1 87 ? 32.856 -13.512 -31.853 1.00 94.31 87 LEU A N 1
ATOM 679 C CA . LEU A 1 87 ? 33.868 -13.389 -30.801 1.00 94.31 87 LEU A CA 1
ATOM 680 C C . LEU A 1 87 ? 33.746 -12.061 -30.050 1.00 94.31 87 LEU A C 1
ATOM 682 O O . LEU A 1 87 ? 33.934 -12.024 -28.836 1.00 94.31 87 LEU A O 1
ATOM 686 N N . SER A 1 88 ? 33.354 -10.993 -30.745 1.00 93.31 88 SER A N 1
ATOM 687 C CA . SER A 1 88 ? 33.163 -9.654 -30.173 1.00 93.31 88 SER A CA 1
ATOM 688 C C . SER A 1 88 ? 31.977 -9.560 -29.202 1.00 93.31 88 SER A C 1
ATOM 690 O O . SER A 1 88 ? 31.934 -8.657 -28.365 1.00 93.31 88 SER A O 1
ATOM 692 N N . VAL A 1 89 ? 31.037 -10.511 -29.231 1.00 94.38 89 VAL A N 1
ATOM 693 C CA . VAL A 1 89 ? 29.921 -10.569 -28.268 1.00 94.38 89 VAL A CA 1
ATOM 694 C C . VAL A 1 89 ? 30.408 -10.897 -26.851 1.00 94.38 89 VAL A C 1
ATOM 696 O O . VAL A 1 89 ? 29.890 -10.350 -25.878 1.00 94.38 89 VAL A O 1
ATOM 699 N N . ILE A 1 90 ? 31.433 -11.742 -26.711 1.00 94.94 90 ILE A N 1
ATOM 700 C CA . ILE A 1 90 ? 31.983 -12.163 -25.411 1.00 94.94 90 ILE A CA 1
ATOM 701 C C . ILE A 1 90 ? 32.478 -10.962 -24.575 1.00 94.94 90 ILE A C 1
ATOM 703 O O . ILE A 1 90 ? 31.986 -10.784 -23.452 1.00 94.94 90 ILE A O 1
ATOM 707 N N . PRO A 1 91 ? 33.390 -10.095 -25.073 1.00 93.81 91 PRO A N 1
ATOM 708 C CA . PRO A 1 91 ? 33.848 -8.935 -24.314 1.00 93.81 91 PRO A CA 1
ATOM 709 C C . PRO A 1 91 ? 32.728 -7.917 -24.062 1.00 93.81 91 PRO A C 1
ATOM 711 O O . PRO A 1 91 ? 32.715 -7.289 -23.004 1.00 93.81 91 PRO A O 1
ATOM 714 N N . LEU A 1 92 ? 31.742 -7.788 -24.961 1.00 93.00 92 LEU A N 1
ATOM 715 C CA . LEU A 1 92 ? 30.570 -6.928 -24.746 1.00 93.00 92 LEU A CA 1
ATOM 716 C C . LEU A 1 92 ? 29.731 -7.380 -23.548 1.00 93.00 92 LEU A C 1
ATOM 718 O O . LEU A 1 92 ? 29.358 -6.564 -22.697 1.00 93.00 92 LEU A O 1
ATOM 722 N N . ILE A 1 93 ? 29.453 -8.682 -23.453 1.00 93.69 93 ILE A N 1
ATOM 723 C CA . ILE A 1 93 ? 28.724 -9.248 -22.317 1.00 93.69 93 ILE A CA 1
ATOM 724 C C . ILE A 1 93 ? 29.517 -9.002 -21.033 1.00 93.69 93 ILE A C 1
ATOM 726 O O . ILE A 1 93 ? 28.973 -8.434 -20.083 1.00 93.69 93 ILE A O 1
ATOM 730 N N . TYR A 1 94 ? 30.810 -9.331 -21.026 1.00 93.88 94 TYR A N 1
ATOM 731 C CA . TYR A 1 94 ? 31.668 -9.132 -19.859 1.00 93.88 94 TYR A CA 1
ATOM 732 C C . TYR A 1 94 ? 31.712 -7.665 -19.402 1.00 93.88 94 TYR A C 1
ATOM 734 O O . TYR A 1 94 ? 31.574 -7.377 -18.209 1.00 93.88 94 TYR A O 1
ATOM 742 N N . PHE A 1 95 ? 31.808 -6.723 -20.344 1.00 92.62 95 PHE A N 1
ATOM 743 C CA . PHE A 1 95 ? 31.788 -5.289 -20.062 1.00 92.62 95 PHE A CA 1
ATOM 744 C C . PHE A 1 95 ? 30.474 -4.856 -19.397 1.00 92.62 95 PHE A C 1
ATOM 746 O O . PHE A 1 95 ? 30.483 -4.230 -18.336 1.00 92.62 95 PHE A O 1
ATOM 753 N N . THR A 1 96 ? 29.327 -5.246 -19.965 1.00 91.69 96 THR A N 1
ATOM 754 C CA . THR A 1 96 ? 28.000 -4.888 -19.421 1.00 91.69 96 THR A CA 1
ATOM 755 C C . THR A 1 96 ? 27.721 -5.483 -18.034 1.00 91.69 96 THR A C 1
ATOM 757 O O . THR A 1 96 ? 27.034 -4.867 -17.211 1.00 91.69 96 THR A O 1
ATOM 760 N N . VAL A 1 97 ? 28.274 -6.662 -17.742 1.00 91.44 97 VAL A N 1
ATOM 761 C CA . VAL A 1 97 ? 28.197 -7.286 -16.415 1.00 91.44 97 VAL A CA 1
ATOM 762 C C . VAL A 1 97 ? 29.113 -6.566 -15.422 1.00 91.44 97 VAL A C 1
ATOM 764 O O . VAL A 1 97 ? 28.676 -6.266 -14.310 1.00 91.44 97 VAL A O 1
ATOM 767 N N . SER A 1 98 ? 30.328 -6.200 -15.839 1.00 91.25 98 SER A N 1
ATOM 768 C CA . SER A 1 98 ? 31.309 -5.483 -15.010 1.00 91.25 98 SER A CA 1
ATOM 769 C C . SER A 1 98 ? 30.797 -4.120 -14.530 1.00 91.25 98 SER A C 1
ATOM 771 O O . SER A 1 98 ? 31.002 -3.750 -13.375 1.00 91.25 98 SER A O 1
ATOM 773 N N . ILE A 1 99 ? 30.017 -3.409 -15.353 1.00 91.25 99 ILE A N 1
ATOM 774 C CA . ILE A 1 99 ? 29.352 -2.148 -14.965 1.00 91.25 99 ILE A CA 1
ATOM 775 C C . ILE A 1 99 ? 28.083 -2.351 -14.107 1.00 91.25 99 ILE A C 1
ATOM 777 O O . ILE A 1 99 ? 27.295 -1.422 -13.925 1.00 91.25 99 ILE A O 1
ATOM 781 N N . LYS A 1 100 ? 27.847 -3.565 -13.583 1.00 90.25 100 LYS A N 1
ATOM 782 C CA . LYS A 1 100 ? 26.677 -3.947 -12.766 1.00 90.25 100 LYS A CA 1
ATOM 783 C C . LYS A 1 100 ? 25.331 -3.730 -13.478 1.00 90.25 100 LYS A C 1
ATOM 785 O O . LYS A 1 100 ? 24.304 -3.488 -12.835 1.00 90.25 100 LYS A O 1
ATOM 790 N N . LYS A 1 101 ? 25.301 -3.841 -14.813 1.00 88.62 101 LYS A N 1
ATOM 791 C CA . LYS A 1 101 ? 24.088 -3.723 -15.645 1.00 88.62 101 LYS A CA 1
ATOM 792 C C . LYS A 1 101 ? 23.847 -4.984 -16.493 1.00 88.62 101 LYS A C 1
ATOM 794 O O . LYS A 1 101 ? 23.681 -4.878 -17.707 1.00 88.62 101 LYS A O 1
ATOM 799 N N . PRO A 1 102 ? 23.710 -6.180 -15.884 1.00 87.56 102 PRO A N 1
ATOM 800 C CA . PRO A 1 102 ? 23.561 -7.434 -16.635 1.00 87.56 102 PRO A CA 1
ATOM 801 C C . PRO A 1 102 ? 22.302 -7.461 -17.518 1.00 87.56 102 PRO A C 1
ATOM 803 O O . PRO A 1 102 ? 22.298 -8.026 -18.603 1.00 87.56 102 PRO A O 1
ATOM 806 N N . THR A 1 103 ? 21.237 -6.774 -17.102 1.00 87.38 103 THR A N 1
ATOM 807 C CA . THR A 1 103 ? 19.982 -6.664 -17.869 1.00 87.38 103 THR A CA 1
ATOM 808 C C . THR A 1 103 ? 20.096 -5.799 -19.128 1.00 87.38 103 THR A C 1
ATOM 810 O O . THR A 1 103 ? 19.232 -5.891 -19.995 1.00 87.38 103 THR A O 1
ATOM 813 N N . ALA A 1 104 ? 21.144 -4.976 -19.255 1.00 90.38 104 ALA A N 1
ATOM 814 C CA . ALA A 1 104 ? 21.438 -4.241 -20.485 1.00 90.38 104 ALA A CA 1
ATOM 815 C C . ALA A 1 104 ? 22.179 -5.108 -21.519 1.00 90.38 104 ALA A C 1
ATOM 817 O O . ALA A 1 104 ? 22.136 -4.795 -22.704 1.00 90.38 104 ALA A O 1
ATOM 818 N N . SER A 1 105 ? 22.799 -6.216 -21.091 1.00 92.00 105 SER A N 1
ATOM 819 C CA . SER A 1 105 ? 23.685 -7.052 -21.910 1.00 92.00 105 SER A CA 1
ATOM 820 C C . SER A 1 105 ? 23.027 -7.569 -23.192 1.00 92.00 105 SER A C 1
ATOM 822 O O . SER A 1 105 ? 23.547 -7.364 -24.288 1.00 92.00 105 SER A O 1
ATOM 824 N N . TYR A 1 106 ? 21.826 -8.145 -23.080 1.00 90.94 106 TYR A N 1
ATOM 825 C CA . TYR A 1 106 ? 21.066 -8.617 -24.241 1.00 90.94 106 TYR A CA 1
ATOM 826 C C . TYR A 1 106 ? 20.758 -7.484 -25.235 1.00 90.94 106 TYR A C 1
ATOM 828 O O . TYR A 1 106 ? 20.888 -7.666 -26.442 1.00 90.94 106 TYR A O 1
ATOM 836 N N . ILE A 1 107 ? 20.398 -6.294 -24.740 1.00 92.62 107 ILE A N 1
ATOM 837 C CA . ILE A 1 107 ? 20.079 -5.132 -25.585 1.00 92.62 107 ILE A CA 1
ATOM 838 C C . ILE A 1 107 ? 21.335 -4.647 -26.312 1.00 92.62 107 ILE A C 1
ATOM 840 O O . ILE A 1 107 ? 21.272 -4.391 -27.511 1.00 92.62 107 ILE A O 1
ATOM 844 N N . THR A 1 108 ? 22.468 -4.578 -25.609 1.00 94.25 108 THR A N 1
ATOM 845 C CA . THR A 1 108 ? 23.778 -4.276 -26.198 1.00 94.25 108 THR A CA 1
ATOM 846 C C . THR A 1 108 ? 24.088 -5.214 -27.354 1.00 94.25 108 THR A C 1
ATOM 848 O O . THR A 1 108 ? 24.419 -4.743 -28.437 1.00 94.25 108 THR A O 1
ATOM 851 N N . CYS A 1 109 ? 23.917 -6.524 -27.154 1.00 93.56 109 CYS A N 1
ATOM 852 C CA . CYS A 1 109 ? 24.187 -7.527 -28.182 1.00 93.56 109 CYS A CA 1
ATOM 853 C C . CYS A 1 109 ? 23.250 -7.380 -29.388 1.00 93.56 109 CYS A C 1
ATOM 855 O O . CYS A 1 109 ? 23.710 -7.405 -30.522 1.00 93.56 109 CYS A O 1
ATOM 857 N N . VAL A 1 110 ? 21.947 -7.172 -29.165 1.00 92.00 110 VAL A N 1
ATOM 858 C CA . VAL A 1 110 ? 20.973 -6.984 -30.255 1.00 92.00 110 VAL A CA 1
ATOM 859 C C . VAL A 1 110 ? 21.282 -5.736 -31.078 1.00 92.00 110 VAL A C 1
ATOM 861 O O . VAL A 1 110 ? 21.199 -5.775 -32.304 1.00 92.00 110 VAL A O 1
ATOM 864 N N . VAL A 1 111 ? 21.629 -4.621 -30.430 1.00 92.38 111 VAL A N 1
ATOM 865 C CA . VAL A 1 111 ? 21.957 -3.377 -31.140 1.00 92.38 111 VAL A CA 1
ATOM 866 C C . VAL A 1 111 ? 23.272 -3.524 -31.902 1.00 92.38 111 VAL A C 1
ATOM 868 O O . VAL A 1 111 ? 23.301 -3.211 -33.090 1.00 92.38 111 VAL A O 1
ATOM 871 N N . PHE A 1 112 ? 24.302 -4.080 -31.259 1.00 94.00 112 PHE A N 1
ATOM 872 C CA . PHE A 1 112 ? 25.586 -4.405 -31.879 1.00 94.00 112 PHE A CA 1
ATOM 873 C C . PHE A 1 112 ? 25.405 -5.258 -33.143 1.00 94.00 112 PHE A C 1
ATOM 875 O O . PHE A 1 112 ? 25.798 -4.830 -34.224 1.00 94.00 112 PHE A O 1
ATOM 882 N N . LEU A 1 113 ? 24.713 -6.398 -33.030 1.00 91.12 113 LEU A N 1
ATOM 883 C CA . LEU A 1 113 ? 24.441 -7.290 -34.160 1.00 91.12 113 LEU A CA 1
ATOM 884 C C . LEU A 1 113 ? 23.595 -6.611 -35.239 1.00 91.12 113 LEU A C 1
ATOM 886 O O . LEU A 1 113 ? 23.830 -6.824 -36.423 1.00 91.12 113 LEU A O 1
ATOM 890 N N . SER A 1 114 ? 22.628 -5.766 -34.863 1.00 88.12 114 SER A N 1
ATOM 891 C CA . SER A 1 114 ? 21.819 -5.059 -35.861 1.00 88.12 114 SER A CA 1
ATOM 892 C C . SER A 1 114 ? 22.649 -4.114 -36.733 1.00 88.12 114 SER A C 1
ATOM 894 O O . SER A 1 114 ? 22.324 -3.957 -37.906 1.00 88.12 114 SER A O 1
ATOM 896 N N . ILE A 1 115 ? 23.726 -3.538 -36.190 1.00 88.38 115 ILE A N 1
ATOM 897 C CA . ILE A 1 115 ? 24.636 -2.645 -36.918 1.00 88.38 115 ILE A CA 1
ATOM 898 C C . ILE A 1 115 ? 25.627 -3.447 -37.759 1.00 88.38 115 ILE A C 1
ATOM 900 O O . ILE A 1 115 ? 25.777 -3.164 -38.944 1.00 88.38 115 ILE A O 1
ATOM 904 N N . THR A 1 116 ? 26.262 -4.468 -37.179 1.00 87.56 116 THR A N 1
ATOM 905 C CA . THR A 1 116 ? 27.329 -5.224 -37.852 1.00 87.56 116 THR A CA 1
ATOM 906 C C . THR A 1 116 ? 26.800 -6.200 -38.904 1.00 87.56 116 THR A C 1
ATOM 908 O O . THR A 1 116 ? 27.382 -6.311 -39.976 1.00 87.56 116 THR A O 1
ATOM 911 N N . VAL A 1 117 ? 25.667 -6.870 -38.654 1.00 82.94 117 VAL A N 1
ATOM 912 C CA . VAL A 1 117 ? 25.127 -7.904 -39.560 1.00 82.94 117 VAL A CA 1
ATOM 913 C C . VAL A 1 117 ? 24.247 -7.316 -40.661 1.00 82.94 117 VAL A C 1
ATOM 915 O O . VAL A 1 117 ? 24.275 -7.794 -41.790 1.00 82.94 117 VAL A O 1
ATOM 918 N N . THR A 1 118 ? 23.444 -6.296 -40.353 1.00 73.38 118 TH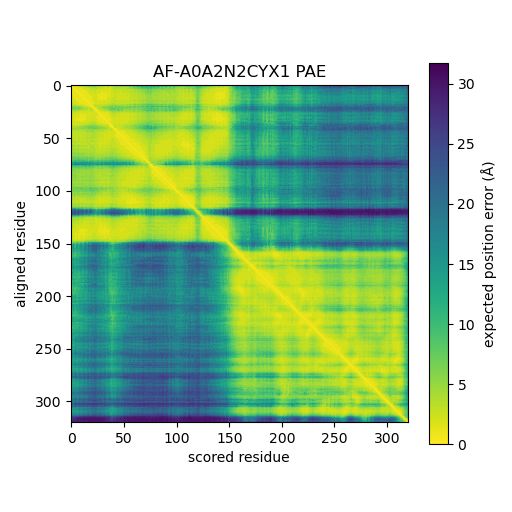R A N 1
ATOM 919 C CA . THR A 1 118 ? 22.374 -5.864 -41.270 1.00 73.38 118 THR A CA 1
ATOM 920 C C . THR A 1 118 ? 22.860 -4.857 -42.324 1.00 73.38 118 THR A C 1
ATOM 922 O O . THR A 1 118 ? 22.268 -4.798 -43.391 1.00 73.38 118 THR A O 1
ATOM 925 N N . HIS A 1 119 ? 23.905 -4.059 -42.052 1.00 63.41 119 HIS A N 1
ATOM 926 C CA . HIS A 1 119 ? 24.276 -2.902 -42.897 1.00 63.41 119 HIS A CA 1
ATOM 927 C C . HIS A 1 119 ? 25.787 -2.801 -43.200 1.00 63.41 119 HIS A C 1
ATOM 929 O O . HIS A 1 119 ? 26.293 -1.717 -43.490 1.00 63.41 119 HIS A O 1
ATOM 935 N N . GLY A 1 120 ? 26.531 -3.918 -43.193 1.00 53.97 120 GLY A N 1
ATOM 936 C CA . GLY A 1 120 ? 27.957 -3.928 -43.574 1.00 53.97 120 GLY A CA 1
ATOM 937 C C . GLY A 1 120 ? 28.248 -3.328 -44.967 1.00 53.97 120 GLY A C 1
ATOM 938 O O . GLY A 1 120 ? 29.343 -2.812 -45.209 1.00 53.97 120 GLY A O 1
ATOM 939 N N . ALA A 1 121 ? 27.245 -3.300 -45.854 1.00 50.88 121 ALA A N 1
ATOM 940 C CA . ALA A 1 121 ? 27.351 -2.876 -47.252 1.00 50.88 121 ALA A CA 1
ATOM 941 C C . ALA A 1 121 ? 26.894 -1.430 -47.563 1.00 50.88 121 ALA A C 1
ATOM 943 O O . ALA A 1 121 ? 27.069 -0.987 -48.695 1.00 50.88 121 ALA A O 1
ATOM 944 N N . ASP A 1 122 ? 26.360 -0.669 -46.599 1.00 57.62 122 ASP A N 1
ATOM 945 C CA . ASP A 1 122 ? 25.716 0.622 -46.901 1.00 57.62 122 ASP A CA 1
ATOM 946 C C . ASP A 1 122 ? 26.673 1.821 -46.989 1.00 57.62 122 ASP A C 1
ATOM 948 O O . ASP A 1 122 ? 27.756 1.855 -46.394 1.00 57.62 122 ASP A O 1
ATOM 952 N N . VAL A 1 123 ? 26.248 2.847 -47.735 1.00 55.25 123 VAL A N 1
ATOM 953 C CA . VAL A 1 123 ? 27.067 3.998 -48.160 1.00 55.25 123 VAL A CA 1
ATOM 954 C C . VAL A 1 123 ? 27.533 4.872 -46.981 1.00 55.25 123 VAL A C 1
ATOM 956 O O . VAL A 1 123 ? 28.555 5.546 -47.098 1.00 55.25 123 VAL A O 1
ATOM 959 N N . ASN A 1 124 ? 26.868 4.832 -45.813 1.00 73.69 124 ASN A N 1
ATOM 960 C CA . ASN A 1 124 ? 27.340 5.554 -44.623 1.00 73.69 124 ASN A CA 1
ATOM 961 C C . ASN A 1 124 ? 26.921 4.907 -43.273 1.00 73.69 124 ASN A C 1
ATOM 963 O O . ASN A 1 124 ? 25.882 5.259 -42.707 1.00 73.69 124 ASN A O 1
ATOM 967 N N . PRO A 1 125 ? 27.745 3.999 -42.708 1.00 78.19 125 PRO A N 1
ATOM 968 C CA . PRO A 1 125 ? 27.466 3.292 -41.447 1.00 78.19 125 PRO A CA 1
ATOM 969 C C . PRO A 1 125 ? 27.235 4.196 -40.226 1.00 78.19 125 PRO A C 1
ATOM 971 O O . PRO A 1 125 ? 26.552 3.809 -39.273 1.00 78.19 125 PRO A O 1
ATOM 974 N N . LEU A 1 126 ? 27.794 5.411 -40.247 1.00 83.50 126 LEU A N 1
ATOM 975 C CA . LEU A 1 126 ? 27.615 6.401 -39.185 1.00 83.50 126 LEU A CA 1
ATOM 976 C C . LEU A 1 126 ? 26.171 6.898 -39.121 1.00 83.50 126 LEU A C 1
ATOM 978 O O . LEU A 1 126 ? 25.592 6.933 -38.037 1.00 83.50 126 LEU A O 1
ATOM 982 N N . ILE A 1 127 ? 25.582 7.233 -40.273 1.00 84.31 127 ILE A N 1
ATOM 983 C CA . ILE A 1 127 ? 24.203 7.735 -40.360 1.00 84.31 127 ILE A CA 1
ATOM 984 C C . ILE A 1 127 ? 23.238 6.660 -39.863 1.00 84.31 127 ILE A C 1
ATOM 986 O O . ILE A 1 127 ? 22.435 6.926 -38.974 1.00 84.31 127 ILE A O 1
ATOM 990 N N . PHE A 1 128 ? 23.408 5.419 -40.325 1.00 84.44 128 PHE A N 1
ATOM 991 C CA . PHE A 1 128 ? 22.586 4.302 -39.865 1.00 84.44 128 PHE A CA 1
ATOM 992 C C . PHE A 1 128 ? 22.682 4.085 -38.348 1.00 84.44 128 PHE A C 1
ATOM 994 O O . PHE A 1 128 ? 21.671 3.880 -37.676 1.00 84.44 128 PHE A O 1
ATOM 1001 N N . THR A 1 129 ? 23.891 4.146 -37.782 1.00 87.75 129 THR A N 1
ATOM 1002 C CA . THR A 1 129 ? 24.087 3.984 -36.333 1.00 87.75 129 THR A CA 1
ATOM 1003 C C . THR A 1 129 ? 23.380 5.094 -35.552 1.00 87.75 129 THR A C 1
ATOM 1005 O O . THR A 1 129 ? 22.739 4.820 -34.534 1.00 87.75 129 THR A O 1
ATOM 1008 N N . ILE A 1 130 ? 23.453 6.337 -36.035 1.00 89.94 130 ILE A N 1
ATOM 1009 C CA . ILE A 1 130 ? 22.758 7.481 -35.435 1.00 89.94 130 ILE A CA 1
ATOM 1010 C C . ILE A 1 130 ? 21.241 7.287 -35.517 1.00 89.94 130 ILE A C 1
ATOM 1012 O O . ILE A 1 130 ? 20.571 7.399 -34.490 1.00 89.94 130 ILE A O 1
ATOM 1016 N N . ASP A 1 131 ? 20.708 6.922 -36.684 1.00 89.31 131 ASP A N 1
ATOM 1017 C CA . ASP A 1 131 ? 19.278 6.661 -36.872 1.00 89.31 131 ASP A CA 1
ATOM 1018 C C . ASP A 1 131 ? 18.792 5.534 -35.958 1.00 89.31 131 ASP A C 1
ATOM 1020 O O . ASP A 1 131 ? 17.796 5.680 -35.250 1.00 89.31 131 ASP A O 1
ATOM 1024 N N . ARG A 1 132 ? 19.560 4.446 -35.849 1.00 89.44 132 ARG A N 1
ATOM 1025 C CA . ARG A 1 132 ? 19.265 3.315 -34.960 1.00 89.44 132 ARG A CA 1
ATOM 1026 C C . ARG A 1 132 ? 19.167 3.731 -33.493 1.00 89.44 132 ARG A C 1
ATOM 1028 O O . ARG A 1 132 ? 18.272 3.259 -32.775 1.00 89.44 132 ARG A O 1
ATOM 1035 N N . ILE A 1 133 ? 20.092 4.574 -33.033 1.00 92.75 133 ILE A N 1
ATOM 1036 C CA . ILE A 1 133 ? 20.088 5.115 -31.670 1.00 92.75 133 ILE A CA 1
ATOM 1037 C C . ILE A 1 133 ? 18.874 6.033 -31.493 1.00 92.75 133 ILE A C 1
ATOM 1039 O O . ILE A 1 133 ? 18.113 5.851 -30.539 1.00 92.75 133 ILE A O 1
ATOM 1043 N N . MET A 1 134 ? 18.645 6.958 -32.428 1.00 93.19 134 MET A N 1
ATOM 1044 C CA . MET A 1 134 ? 17.540 7.917 -32.385 1.00 93.19 134 MET A CA 1
ATOM 1045 C C . MET A 1 134 ? 16.171 7.236 -32.374 1.00 93.19 134 MET A C 1
ATOM 1047 O O . MET A 1 134 ? 15.351 7.538 -31.507 1.00 93.19 134 MET A O 1
ATOM 1051 N N . ASP A 1 135 ? 15.933 6.263 -33.250 1.00 93.00 135 ASP A N 1
ATOM 1052 C CA . ASP A 1 135 ? 14.671 5.520 -33.314 1.00 93.00 135 ASP A CA 1
ATOM 1053 C C . ASP A 1 135 ? 14.400 4.779 -32.004 1.00 93.00 135 ASP A C 1
ATOM 1055 O O . ASP A 1 135 ? 13.290 4.801 -31.464 1.00 93.00 135 ASP A O 1
ATOM 1059 N N . THR A 1 136 ? 15.439 4.167 -31.436 1.00 94.38 136 THR A N 1
ATOM 1060 C CA . THR A 1 136 ? 15.326 3.467 -30.156 1.00 94.38 136 THR A CA 1
ATOM 1061 C C . THR A 1 136 ? 15.005 4.439 -29.018 1.00 94.38 136 THR A C 1
ATOM 1063 O O . THR A 1 136 ? 14.147 4.134 -28.186 1.00 94.38 136 THR A O 1
ATOM 1066 N N . LEU A 1 137 ? 15.637 5.617 -28.989 1.00 95.62 137 LEU A N 1
ATOM 1067 C CA . LEU A 1 137 ? 15.353 6.663 -28.005 1.00 95.62 137 LEU A CA 1
ATOM 1068 C C . LEU A 1 137 ? 13.921 7.191 -28.134 1.00 95.62 137 LEU A C 1
ATOM 1070 O O . LEU A 1 137 ? 13.224 7.282 -27.123 1.00 95.62 137 LEU A O 1
ATOM 1074 N N . ILE A 1 138 ? 13.449 7.460 -29.354 1.00 96.31 138 ILE A N 1
ATOM 1075 C CA . ILE A 1 138 ? 12.066 7.886 -29.617 1.00 96.31 138 ILE A CA 1
ATOM 1076 C C . ILE A 1 138 ? 11.084 6.878 -29.018 1.00 96.31 138 ILE A C 1
ATOM 1078 O O . ILE A 1 138 ? 10.201 7.256 -28.248 1.00 96.31 138 ILE A O 1
ATOM 1082 N N . GLY A 1 139 ? 11.269 5.584 -29.291 1.00 96.31 139 GLY A N 1
ATOM 1083 C CA . GLY A 1 139 ? 10.407 4.541 -28.734 1.00 96.31 139 GLY A CA 1
ATOM 1084 C C . GLY A 1 139 ? 10.431 4.472 -27.205 1.00 96.31 139 GLY A C 1
ATOM 1085 O O . GLY A 1 139 ? 9.384 4.308 -26.570 1.00 96.31 139 GLY A O 1
ATOM 1086 N N . ILE A 1 140 ? 11.606 4.653 -26.590 1.00 96.06 140 ILE A N 1
ATOM 1087 C CA . ILE A 1 140 ? 11.746 4.723 -25.128 1.00 96.06 140 ILE A CA 1
ATOM 1088 C C . ILE A 1 140 ? 10.942 5.899 -24.565 1.00 96.06 140 ILE A C 1
ATOM 1090 O O . ILE A 1 140 ? 10.149 5.703 -23.640 1.00 96.06 140 ILE A O 1
ATOM 1094 N N . PHE A 1 141 ? 11.120 7.103 -25.113 1.00 95.31 141 PHE A N 1
ATOM 1095 C CA . PHE A 1 141 ? 10.457 8.309 -24.617 1.00 95.31 141 PHE A CA 1
ATOM 1096 C C . PHE A 1 141 ? 8.941 8.247 -24.793 1.00 95.31 141 PHE A C 1
ATOM 1098 O O . PHE A 1 141 ? 8.208 8.520 -23.840 1.00 95.31 141 PHE A O 1
ATOM 1105 N N . VAL A 1 142 ? 8.465 7.803 -25.958 1.00 96.00 142 VAL A N 1
ATOM 1106 C CA . VAL A 1 142 ? 7.033 7.601 -26.217 1.00 96.00 142 VAL A CA 1
ATOM 1107 C C . VAL A 1 142 ? 6.445 6.606 -25.219 1.00 96.00 142 VAL A C 1
ATOM 1109 O O . VAL A 1 142 ? 5.429 6.892 -24.584 1.00 96.00 142 VAL A O 1
ATOM 1112 N N . SER A 1 143 ? 7.102 5.462 -25.001 1.00 94.75 143 SER A N 1
ATOM 1113 C CA . SER A 1 143 ? 6.637 4.478 -24.019 1.00 94.75 143 SER A CA 1
ATOM 1114 C C . SER A 1 143 ? 6.607 5.041 -22.602 1.00 94.75 143 SER A C 1
ATOM 1116 O O . SER A 1 143 ? 5.657 4.771 -21.868 1.00 94.75 143 SER A O 1
ATOM 1118 N N . LEU A 1 144 ? 7.620 5.803 -22.183 1.00 93.31 144 LEU A N 1
ATOM 1119 C CA . LEU A 1 144 ? 7.631 6.423 -20.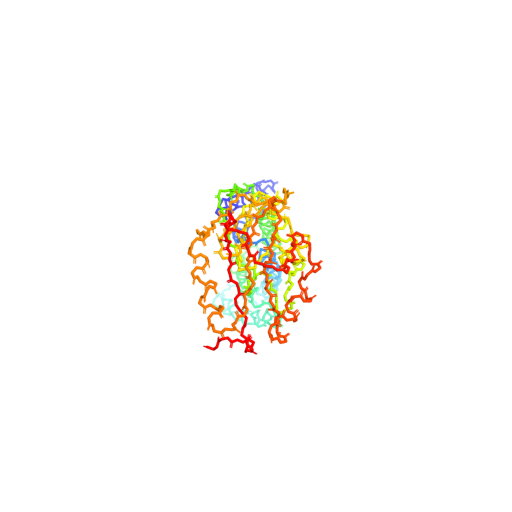858 1.00 93.31 144 LEU A CA 1
ATOM 1120 C C . LEU A 1 144 ? 6.489 7.434 -20.703 1.00 93.31 144 LEU A C 1
ATOM 1122 O O . LEU A 1 144 ? 5.787 7.381 -19.693 1.00 93.31 144 LEU A O 1
ATOM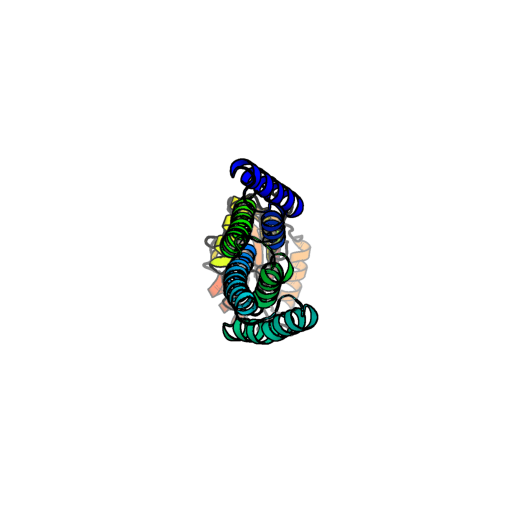 1126 N N . GLY A 1 145 ? 6.253 8.283 -21.706 1.00 93.06 145 GLY A N 1
ATOM 1127 C CA . GLY A 1 145 ? 5.158 9.257 -21.708 1.00 93.06 145 GLY A CA 1
ATOM 1128 C C . GLY A 1 145 ? 3.783 8.589 -21.628 1.00 93.06 145 GLY A C 1
ATOM 1129 O O . GLY A 1 145 ? 2.990 8.880 -20.729 1.00 93.06 145 GLY A O 1
ATOM 1130 N N . VAL A 1 146 ? 3.525 7.607 -22.495 1.00 92.56 146 VAL A N 1
ATOM 1131 C CA . VAL A 1 146 ? 2.262 6.849 -22.492 1.00 92.56 146 VAL A CA 1
ATOM 1132 C C . VAL A 1 146 ? 2.089 6.060 -21.192 1.00 92.56 146 VAL A C 1
ATOM 1134 O O . VAL A 1 146 ? 0.980 5.947 -20.653 1.00 92.56 146 VAL A O 1
ATOM 1137 N N . ASN A 1 147 ? 3.171 5.509 -20.635 1.00 89.56 147 ASN A N 1
ATOM 1138 C CA . ASN A 1 147 ? 3.049 4.754 -1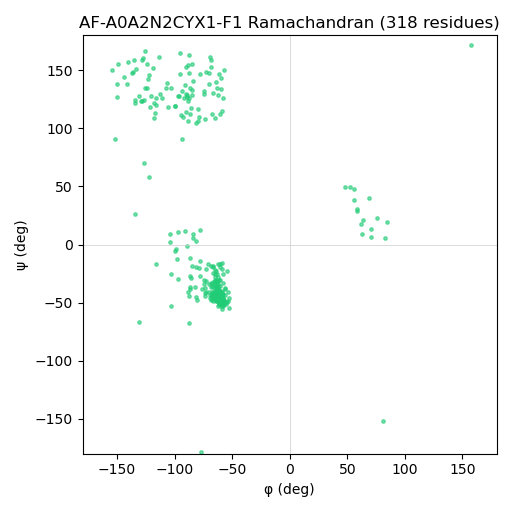9.400 1.00 89.56 147 ASN A CA 1
ATOM 1139 C C . ASN A 1 147 ? 2.848 5.646 -18.168 1.00 89.56 147 ASN A C 1
ATOM 1141 O O . ASN A 1 147 ? 2.077 5.277 -17.276 1.00 89.56 147 ASN A O 1
ATOM 1145 N N . ALA A 1 148 ? 3.456 6.834 -18.152 1.00 86.56 148 ALA A N 1
ATOM 1146 C CA . ALA A 1 148 ? 3.220 7.858 -17.141 1.00 86.56 148 ALA A CA 1
ATOM 1147 C C . ALA A 1 148 ? 1.765 8.353 -17.157 1.00 86.56 148 ALA A C 1
ATOM 1149 O O . ALA A 1 148 ? 1.196 8.605 -16.091 1.00 86.56 148 ALA A O 1
ATOM 1150 N N . PHE A 1 149 ? 1.128 8.403 -18.332 1.00 84.75 149 PHE A N 1
ATOM 1151 C CA . PHE A 1 149 ? -0.270 8.805 -18.460 1.00 84.75 149 PHE A CA 1
ATOM 1152 C C . PHE A 1 149 ? -1.208 7.810 -17.755 1.00 84.75 149 PHE A C 1
ATOM 1154 O O . PHE A 1 149 ? -1.389 6.658 -18.169 1.00 84.75 149 PHE A O 1
ATOM 1161 N N . ARG A 1 150 ? -1.804 8.220 -16.632 1.00 71.12 150 ARG A N 1
ATOM 1162 C CA . ARG A 1 150 ? -2.742 7.384 -15.873 1.00 71.12 150 ARG A CA 1
ATOM 1163 C C . ARG A 1 150 ? -4.152 7.600 -16.405 1.00 71.12 150 ARG A C 1
ATOM 1165 O O . ARG A 1 150 ? -4.772 8.612 -16.109 1.00 71.12 150 ARG A O 1
ATOM 1172 N N . LEU A 1 151 ? -4.679 6.617 -17.135 1.00 65.25 151 LEU A N 1
ATOM 1173 C CA . LEU A 1 151 ? -6.104 6.595 -17.465 1.00 65.25 151 LEU A CA 1
ATOM 1174 C C . LEU A 1 151 ? -6.930 6.568 -16.164 1.00 65.25 151 LEU A C 1
ATOM 1176 O O . LEU A 1 151 ? -6.598 5.777 -15.267 1.00 65.25 151 LEU A O 1
ATOM 1180 N N . PRO A 1 152 ? -7.985 7.394 -16.042 1.00 59.06 152 PRO A N 1
ATOM 1181 C CA . PRO A 1 152 ? -8.852 7.396 -14.873 1.00 59.06 152 PRO A CA 1
ATOM 1182 C C . PRO A 1 152 ? -9.464 6.004 -14.711 1.00 59.06 152 PRO A C 1
ATOM 1184 O O . PRO A 1 152 ? -10.184 5.495 -15.568 1.00 59.06 152 PRO A O 1
ATOM 1187 N N . ARG A 1 153 ? -9.107 5.336 -13.615 1.00 64.56 153 ARG A N 1
ATOM 1188 C CA . ARG A 1 153 ? -9.581 3.988 -13.307 1.00 64.56 153 ARG A CA 1
ATOM 1189 C C . ARG A 1 153 ? -10.865 4.122 -12.498 1.00 64.56 153 ARG A C 1
ATOM 1191 O O . ARG A 1 153 ? -10.876 4.840 -11.498 1.00 64.56 153 ARG A O 1
ATOM 1198 N N . ARG A 1 154 ? -11.931 3.421 -12.897 1.00 67.19 154 ARG A N 1
ATOM 1199 C CA . ARG A 1 154 ? -13.174 3.366 -12.115 1.00 67.19 154 ARG A CA 1
ATOM 1200 C C . ARG A 1 154 ? -12.848 2.756 -10.748 1.00 67.19 154 ARG A C 1
ATOM 1202 O O . ARG A 1 154 ? -12.440 1.597 -10.672 1.00 67.19 154 ARG A O 1
ATOM 1209 N N . LYS A 1 155 ? -12.941 3.552 -9.681 1.00 71.25 155 LYS A N 1
ATOM 1210 C CA . LYS A 1 155 ? -12.712 3.080 -8.310 1.00 71.25 155 LYS A CA 1
ATOM 1211 C C . LYS A 1 155 ? -13.927 2.261 -7.877 1.00 71.25 155 LYS A C 1
ATOM 1213 O O . LYS A 1 155 ? -15.055 2.717 -8.043 1.00 71.25 155 LYS A O 1
ATOM 1218 N N . ASN A 1 156 ? -13.707 1.058 -7.351 1.00 74.50 156 ASN A N 1
ATOM 1219 C CA . ASN A 1 156 ? -14.785 0.284 -6.746 1.00 74.50 156 ASN A CA 1
ATOM 1220 C C . ASN A 1 156 ? -15.004 0.785 -5.314 1.00 74.50 156 ASN A C 1
ATOM 1222 O O . ASN A 1 156 ? -14.202 0.497 -4.432 1.00 74.50 156 ASN A O 1
ATOM 1226 N N . GLN A 1 157 ? -16.072 1.551 -5.112 1.00 81.38 157 GLN A N 1
ATOM 1227 C CA . GLN A 1 157 ? -16.454 2.110 -3.811 1.00 81.38 157 GLN A CA 1
ATOM 1228 C C . GLN A 1 157 ? -17.520 1.260 -3.095 1.00 81.38 157 GLN A C 1
ATOM 1230 O O . GLN A 1 157 ? -18.097 1.703 -2.111 1.00 81.38 157 GLN A O 1
ATOM 1235 N N . LYS A 1 158 ? -17.811 0.047 -3.590 1.00 87.62 158 LYS A N 1
ATOM 1236 C CA . LYS A 1 158 ? -18.831 -0.847 -3.011 1.00 87.62 158 LYS A CA 1
ATOM 1237 C C . LYS A 1 158 ? -18.256 -1.925 -2.092 1.00 87.62 158 LYS A C 1
ATOM 1239 O O . LYS A 1 158 ? -19.010 -2.599 -1.403 1.00 87.62 158 LYS A O 1
ATOM 1244 N N . THR A 1 159 ? -16.942 -2.125 -2.101 1.00 91.69 159 THR A N 1
ATOM 1245 C CA . THR A 1 159 ? -16.288 -3.145 -1.275 1.00 91.69 159 THR A CA 1
ATOM 1246 C C . THR A 1 159 ? -15.945 -2.566 0.093 1.00 91.69 159 THR A C 1
ATOM 1248 O O . THR A 1 159 ? -15.230 -1.568 0.170 1.00 91.69 159 THR A O 1
ATOM 1251 N N . LEU A 1 160 ? -16.436 -3.212 1.153 1.00 94.44 160 LEU A N 1
ATOM 1252 C CA . LEU A 1 160 ? -16.069 -2.917 2.534 1.00 94.44 160 LEU A CA 1
ATOM 1253 C C . LEU A 1 160 ? -14.825 -3.717 2.926 1.00 94.44 160 LEU A C 1
ATOM 1255 O O . LEU A 1 160 ? -14.810 -4.942 2.816 1.00 94.44 160 LEU A O 1
ATOM 1259 N N . PHE A 1 161 ? -13.804 -3.022 3.411 1.00 93.88 161 PHE A N 1
ATOM 1260 C CA . PHE A 1 161 ? -12.626 -3.626 4.018 1.00 93.88 161 PHE A CA 1
ATOM 1261 C C . PHE A 1 161 ? -12.784 -3.628 5.535 1.00 93.88 161 PHE A C 1
ATOM 1263 O O . PHE A 1 161 ? -13.048 -2.587 6.133 1.00 93.88 161 PHE A O 1
ATOM 1270 N N . VAL A 1 162 ? -12.603 -4.793 6.149 1.00 95.06 162 VAL A N 1
ATOM 1271 C CA . VAL A 1 162 ? -12.649 -4.973 7.603 1.00 95.06 162 VAL A CA 1
ATOM 1272 C C . VAL A 1 162 ? -11.262 -5.410 8.052 1.00 95.06 162 VAL A C 1
ATOM 1274 O O . VAL A 1 162 ? -10.726 -6.377 7.515 1.00 95.06 162 VAL A O 1
ATOM 1277 N N . THR A 1 163 ? -10.671 -4.702 9.011 1.00 93.44 163 THR A N 1
ATOM 1278 C CA . THR A 1 163 ? -9.395 -5.097 9.622 1.00 93.44 163 THR A CA 1
ATOM 1279 C C . THR A 1 163 ? -9.546 -5.254 11.124 1.00 93.44 163 THR A C 1
ATOM 1281 O O . THR A 1 163 ? -10.273 -4.491 11.761 1.00 93.44 163 THR A O 1
ATOM 1284 N N . ASN A 1 164 ? -8.813 -6.209 11.697 1.00 92.69 164 ASN A N 1
ATOM 1285 C CA . ASN A 1 164 ? -8.573 -6.197 13.132 1.00 92.69 164 ASN A CA 1
ATOM 1286 C C . ASN A 1 164 ? -7.668 -5.011 13.504 1.00 92.69 164 ASN A C 1
ATOM 1288 O O . ASN A 1 164 ? -6.941 -4.479 12.655 1.00 92.69 164 ASN A O 1
ATOM 1292 N N . LEU A 1 165 ? -7.715 -4.605 14.768 1.00 90.44 165 LEU A N 1
ATOM 1293 C CA . LEU A 1 165 ? -6.807 -3.610 15.320 1.00 90.44 165 LEU A CA 1
ATOM 1294 C C . LEU A 1 165 ? -5.533 -4.285 15.843 1.00 90.44 165 LEU A C 1
ATOM 1296 O O . LEU A 1 165 ? -4.457 -4.124 15.263 1.00 90.44 165 LEU A O 1
ATOM 1300 N N . ASP A 1 166 ? -5.676 -5.071 16.909 1.00 88.06 166 ASP A N 1
ATOM 1301 C CA . ASP A 1 166 ? -4.581 -5.764 17.581 1.00 88.06 166 ASP A CA 1
ATOM 1302 C C . ASP A 1 166 ? -3.974 -6.844 16.671 1.00 88.06 166 ASP A C 1
ATOM 1304 O O . ASP A 1 166 ? -4.687 -7.646 16.067 1.00 88.06 166 ASP A O 1
ATOM 1308 N N . GLY A 1 167 ? -2.645 -6.839 16.533 1.00 82.06 167 GLY A N 1
ATOM 1309 C CA . GLY A 1 167 ? -1.919 -7.788 15.680 1.00 82.06 167 GLY A CA 1
ATOM 1310 C C . GLY A 1 167 ? -2.098 -7.587 14.167 1.00 82.06 167 GLY A C 1
ATOM 1311 O O . GLY A 1 167 ? -1.624 -8.417 13.396 1.00 82.06 167 GLY A O 1
ATOM 1312 N N . SER A 1 168 ? -2.765 -6.512 13.729 1.00 88.00 168 SER A N 1
ATOM 1313 C CA . SER A 1 168 ? -2.918 -6.174 12.305 1.00 88.00 168 SER A CA 1
ATOM 1314 C C . SER A 1 168 ? -2.573 -4.713 12.027 1.00 88.00 168 SER A C 1
ATOM 1316 O O . SER A 1 168 ? -1.580 -4.425 11.360 1.00 88.00 168 SER A O 1
ATOM 1318 N N . LEU A 1 169 ? -3.372 -3.772 12.541 1.00 89.81 169 LEU A N 1
ATOM 1319 C CA . LEU A 1 169 ? -3.166 -2.348 12.271 1.00 89.81 169 LEU A CA 1
ATOM 1320 C C . LEU A 1 169 ? -2.161 -1.705 13.236 1.00 89.81 169 LEU A C 1
ATOM 1322 O O . LEU A 1 169 ? -1.486 -0.743 12.862 1.00 89.81 169 LEU A O 1
ATOM 1326 N N . LEU A 1 170 ? -2.067 -2.241 14.455 1.00 91.81 170 LEU A N 1
ATOM 1327 C CA . LEU A 1 170 ? -1.084 -1.826 15.451 1.00 91.81 170 LEU A CA 1
ATOM 1328 C C . LEU A 1 170 ? 0.252 -2.538 15.237 1.00 91.81 170 LEU A C 1
ATOM 1330 O O . LEU A 1 170 ? 0.298 -3.733 14.945 1.00 91.81 170 LEU A O 1
ATOM 1334 N N . ASN A 1 171 ? 1.339 -1.795 15.423 1.00 88.62 171 ASN A N 1
ATOM 1335 C CA . ASN A 1 171 ? 2.687 -2.349 15.523 1.00 88.62 171 ASN A CA 1
ATOM 1336 C C . ASN A 1 171 ? 2.930 -2.985 16.911 1.00 88.62 171 ASN A C 1
ATOM 1338 O O . ASN A 1 171 ? 2.062 -2.976 17.785 1.00 88.62 171 ASN A O 1
ATOM 1342 N N . SER A 1 172 ? 4.140 -3.503 17.139 1.00 85.81 172 SER A N 1
ATOM 1343 C CA . SER A 1 172 ? 4.542 -4.092 18.426 1.00 85.81 172 SER A CA 1
ATOM 1344 C C . SER A 1 172 ? 4.529 -3.101 19.598 1.00 85.81 172 SER A C 1
ATOM 1346 O O . SER A 1 172 ? 4.545 -3.524 20.748 1.00 85.81 172 SER A O 1
ATOM 1348 N N . GLN A 1 173 ? 4.506 -1.796 19.320 1.00 86.00 173 GLN A N 1
ATOM 1349 C CA . GLN A 1 173 ? 4.393 -0.719 20.305 1.00 86.00 173 GLN A CA 1
ATOM 1350 C C . GLN A 1 173 ? 2.929 -0.354 20.607 1.00 86.00 173 GLN A C 1
ATOM 1352 O O . GLN A 1 173 ? 2.675 0.510 21.439 1.00 86.00 173 GLN A O 1
ATOM 1357 N N . GLY A 1 174 ? 1.959 -1.009 19.958 1.00 85.94 174 GLY A N 1
ATOM 1358 C CA . GLY A 1 174 ? 0.540 -0.709 20.134 1.00 85.94 174 GLY A CA 1
ATOM 1359 C C . GLY A 1 174 ? 0.091 0.565 19.417 1.00 85.94 174 GLY A C 1
ATOM 1360 O O . GLY A 1 174 ? -0.925 1.136 19.792 1.00 85.94 174 GLY A O 1
ATOM 1361 N N . GLU A 1 175 ? 0.815 1.008 18.388 1.00 89.69 175 GLU A N 1
ATOM 1362 C CA . GLU A 1 175 ? 0.559 2.255 17.663 1.00 89.69 175 GLU A CA 1
ATOM 1363 C C . GLU A 1 175 ? 0.250 2.018 16.179 1.00 89.69 175 GLU A C 1
ATOM 1365 O O . GLU A 1 175 ? 0.758 1.089 15.543 1.00 89.69 175 GLU A O 1
ATOM 1370 N N . ILE A 1 176 ? -0.537 2.919 15.585 1.00 91.81 176 ILE A N 1
ATOM 1371 C CA . ILE A 1 176 ? -0.722 2.982 14.131 1.00 91.81 176 ILE A CA 1
ATOM 1372 C C . ILE A 1 176 ? 0.394 3.834 13.528 1.00 91.81 176 ILE A C 1
ATOM 1374 O O . ILE A 1 176 ? 0.468 5.042 13.776 1.00 91.81 176 ILE A O 1
ATOM 1378 N N . SER A 1 177 ? 1.216 3.218 12.672 1.00 91.94 177 SER A N 1
ATOM 1379 C CA . SER A 1 177 ? 2.319 3.908 11.992 1.00 91.94 177 SER A CA 1
ATOM 1380 C C . SER A 1 177 ? 1.841 5.111 11.168 1.00 91.94 177 SER A C 1
ATOM 1382 O O . SER A 1 177 ? 0.749 5.101 10.588 1.00 91.94 177 SER A O 1
ATOM 1384 N N . SER A 1 178 ? 2.693 6.131 11.032 1.00 92.12 178 SER A N 1
ATOM 1385 C CA . SER A 1 178 ? 2.397 7.321 10.220 1.00 92.12 178 SER A CA 1
ATOM 1386 C C . SER A 1 178 ? 2.053 6.963 8.772 1.00 92.12 178 SER A C 1
ATOM 1388 O O . SER A 1 178 ? 1.144 7.547 8.184 1.00 92.12 178 SER A O 1
ATOM 1390 N N . TYR A 1 179 ? 2.727 5.953 8.209 1.00 92.00 179 TYR A N 1
ATOM 1391 C CA . TYR A 1 179 ? 2.421 5.441 6.875 1.00 92.00 179 TYR A CA 1
ATOM 1392 C C . TYR A 1 179 ? 0.996 4.878 6.796 1.00 92.00 179 TYR A C 1
ATOM 1394 O O . TYR A 1 179 ? 0.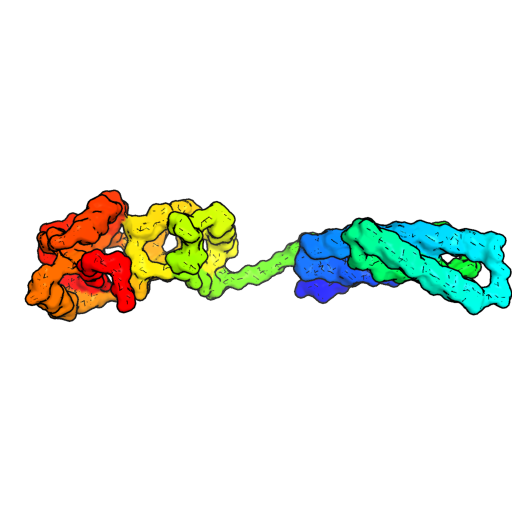234 5.282 5.914 1.00 92.00 179 TYR A O 1
ATOM 1402 N N . SER A 1 180 ? 0.614 3.993 7.725 1.00 92.06 180 SER A N 1
ATOM 1403 C CA . SER A 1 180 ? -0.730 3.405 7.769 1.00 92.06 180 SER A CA 1
ATOM 1404 C C . SER A 1 180 ? -1.801 4.477 7.953 1.00 92.06 180 SER A C 1
ATOM 1406 O O . SER A 1 180 ? -2.790 4.474 7.225 1.00 92.06 180 SER A O 1
ATOM 1408 N N . ARG A 1 181 ? -1.572 5.448 8.844 1.00 92.88 181 ARG A N 1
ATOM 1409 C CA . ARG A 1 181 ? -2.487 6.572 9.097 1.00 92.88 181 ARG A CA 1
ATOM 1410 C C . ARG A 1 181 ? -2.722 7.417 7.844 1.00 92.88 181 ARG A C 1
ATOM 1412 O O . ARG A 1 181 ? -3.860 7.593 7.413 1.00 92.88 181 ARG A O 1
ATOM 1419 N N . ILE A 1 182 ? -1.645 7.877 7.201 1.00 93.50 182 ILE A N 1
ATOM 1420 C CA . ILE A 1 182 ? -1.723 8.667 5.961 1.00 93.50 182 ILE A CA 1
ATOM 1421 C C . ILE A 1 182 ? -2.426 7.865 4.862 1.00 93.50 182 ILE A C 1
ATOM 1423 O O . ILE A 1 182 ? -3.264 8.400 4.127 1.00 93.50 182 ILE A O 1
ATOM 1427 N N . LYS A 1 183 ? -2.099 6.574 4.740 1.00 92.56 183 LYS A N 1
ATOM 1428 C CA . LYS A 1 183 ? -2.653 5.715 3.698 1.00 92.56 183 LYS A CA 1
ATOM 1429 C C . LYS A 1 183 ? -4.144 5.463 3.895 1.00 92.56 183 LYS A C 1
ATOM 1431 O O . LYS A 1 183 ? -4.888 5.619 2.927 1.00 92.56 183 LYS A O 1
ATOM 1436 N N . LEU A 1 184 ? -4.567 5.129 5.113 1.00 93.44 184 LEU A N 1
ATOM 1437 C CA . LEU A 1 184 ? -5.971 4.940 5.470 1.00 93.44 184 LEU A CA 1
ATOM 1438 C C . LEU A 1 184 ? -6.773 6.207 5.189 1.00 93.44 184 LEU A C 1
ATOM 1440 O O . LEU A 1 184 ? -7.707 6.152 4.397 1.00 93.44 184 LEU A O 1
ATOM 1444 N N . ASN A 1 185 ? -6.337 7.361 5.697 1.00 93.44 185 ASN A N 1
ATOM 1445 C CA . ASN A 1 185 ? -7.033 8.631 5.469 1.00 93.44 185 ASN A CA 1
ATOM 1446 C C . ASN A 1 185 ? -7.131 8.965 3.975 1.00 93.44 185 ASN A C 1
ATOM 1448 O O . ASN A 1 185 ? -8.173 9.404 3.493 1.00 93.44 185 ASN A O 1
ATOM 1452 N N . THR A 1 186 ? -6.067 8.711 3.207 1.00 92.38 186 THR A N 1
ATOM 1453 C CA . THR A 1 186 ? -6.077 8.901 1.749 1.00 92.38 186 THR A CA 1
ATOM 1454 C C . THR A 1 186 ? -7.094 7.984 1.070 1.00 92.38 186 THR A C 1
ATOM 1456 O O . THR A 1 186 ? -7.801 8.415 0.161 1.00 92.38 186 THR A O 1
ATOM 1459 N N . MET A 1 187 ? -7.179 6.718 1.484 1.00 91.31 187 MET A N 1
ATOM 1460 C CA . MET A 1 187 ? -8.139 5.761 0.932 1.00 91.31 187 MET A CA 1
ATOM 1461 C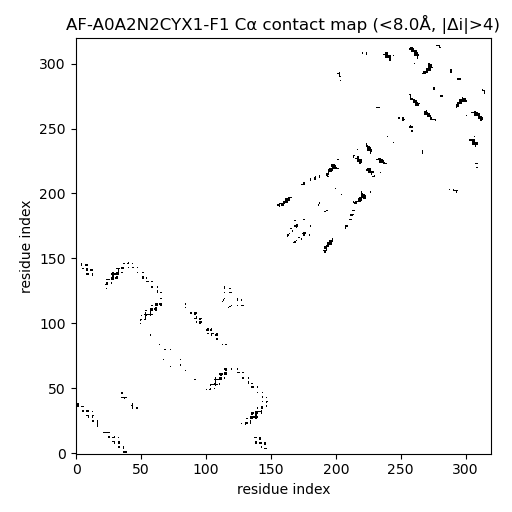 C . MET A 1 187 ? -9.576 6.137 1.306 1.00 91.31 187 MET A C 1
ATOM 1463 O O . MET A 1 187 ? -10.428 6.188 0.417 1.00 91.31 187 MET A O 1
ATOM 1467 N N . THR A 1 188 ? -9.824 6.492 2.567 1.00 90.94 188 THR A N 1
ATOM 1468 C CA . THR A 1 188 ? -11.120 6.970 3.063 1.00 90.94 188 THR A CA 1
ATOM 1469 C C . THR A 1 188 ? -11.579 8.221 2.306 1.00 90.94 188 THR A C 1
ATOM 1471 O O . THR A 1 188 ? -12.699 8.251 1.795 1.00 90.94 188 THR A O 1
ATOM 1474 N N . LYS A 1 189 ? -10.699 9.217 2.108 1.00 90.50 189 LYS A N 1
ATOM 1475 C CA . LYS A 1 189 ? -10.981 10.434 1.311 1.00 90.50 189 LYS A CA 1
ATOM 1476 C C . LYS A 1 189 ? -11.275 10.139 -0.160 1.00 90.50 189 LYS A C 1
ATOM 1478 O O . LYS A 1 189 ? -12.010 10.871 -0.810 1.00 90.50 189 LYS A O 1
ATOM 1483 N N . GLN A 1 190 ? -10.732 9.048 -0.697 1.00 88.81 190 GLN A N 1
ATOM 1484 C CA . GLN A 1 190 ? -11.017 8.585 -2.058 1.00 88.81 190 GLN A CA 1
ATOM 1485 C C . GLN A 1 190 ? -12.298 7.734 -2.169 1.00 88.81 190 GLN A C 1
ATOM 1487 O O . GLN A 1 190 ? -12.589 7.211 -3.252 1.00 88.81 190 GLN A O 1
ATOM 1492 N N . GLY A 1 191 ? -13.057 7.607 -1.077 1.00 89.25 191 GLY A N 1
ATOM 1493 C CA . GLY A 1 191 ? -14.323 6.883 -1.007 1.00 89.25 191 GLY A CA 1
ATOM 1494 C C . GLY A 1 191 ? -14.176 5.380 -0.775 1.00 89.25 191 GLY A C 1
ATOM 1495 O O . GLY A 1 191 ? -15.096 4.634 -1.094 1.00 89.25 191 GLY A O 1
ATOM 1496 N N . ALA A 1 192 ? -13.029 4.909 -0.274 1.00 91.56 192 ALA A N 1
ATOM 1497 C CA . ALA A 1 192 ? -12.921 3.531 0.192 1.00 91.56 192 ALA A CA 1
ATOM 1498 C C . ALA A 1 192 ? -13.733 3.344 1.482 1.00 91.56 192 ALA A C 1
ATOM 1500 O O . ALA A 1 192 ? -13.694 4.191 2.375 1.00 91.56 192 ALA A O 1
ATOM 1501 N N . LEU A 1 193 ? -14.440 2.219 1.583 1.00 93.69 193 LEU A N 1
ATOM 1502 C CA . LEU A 1 193 ? -15.162 1.826 2.789 1.00 93.69 193 LEU A CA 1
ATOM 1503 C C . LEU A 1 193 ? -14.236 0.948 3.633 1.00 93.69 193 LEU A C 1
ATOM 1505 O O . LEU A 1 193 ? -13.926 -0.174 3.236 1.00 93.69 193 LEU A O 1
ATOM 1509 N N . ILE A 1 194 ? -13.764 1.464 4.767 1.00 94.38 194 ILE A N 1
ATOM 1510 C CA . ILE A 1 194 ? -12.837 0.759 5.661 1.00 94.38 194 ILE A CA 1
ATOM 1511 C C . ILE A 1 194 ? -13.373 0.851 7.085 1.00 94.38 194 ILE A C 1
ATOM 1513 O O . ILE A 1 194 ? -13.654 1.948 7.558 1.00 94.38 194 ILE A O 1
ATOM 1517 N N . THR A 1 195 ? -13.504 -0.288 7.760 1.00 94.88 195 THR A N 1
ATOM 1518 C CA . THR A 1 195 ? -13.906 -0.375 9.167 1.00 94.88 195 THR A CA 1
ATOM 1519 C C . THR A 1 195 ? -12.921 -1.222 9.975 1.00 94.88 195 THR A C 1
ATOM 1521 O O . THR A 1 195 ? -12.166 -2.030 9.427 1.00 94.88 195 THR A O 1
ATOM 1524 N N . ILE A 1 196 ? -12.933 -1.019 11.290 1.00 95.19 196 ILE A N 1
ATOM 1525 C CA . ILE A 1 196 ? -12.164 -1.790 12.265 1.00 95.19 196 ILE A CA 1
ATOM 1526 C C . ILE A 1 196 ? -13.128 -2.689 13.029 1.00 95.19 196 ILE A C 1
ATOM 1528 O O . ILE A 1 196 ? -14.181 -2.228 13.466 1.00 95.19 196 ILE A O 1
ATOM 1532 N N . ALA A 1 197 ? -12.744 -3.950 13.207 1.00 95.75 197 ALA A N 1
ATOM 1533 C CA . ALA A 1 197 ? -13.406 -4.891 14.099 1.00 95.75 197 ALA A CA 1
ATOM 1534 C C . ALA A 1 197 ? -12.441 -5.290 15.215 1.00 95.75 197 ALA A C 1
ATOM 1536 O O . ALA A 1 197 ? -11.372 -5.810 14.927 1.00 95.75 197 ALA A O 1
ATOM 1537 N N . THR A 1 198 ? -12.785 -5.027 16.474 1.00 94.81 198 THR A N 1
ATOM 1538 C CA . THR A 1 198 ? -11.885 -5.265 17.612 1.00 94.81 198 THR A CA 1
ATOM 1539 C C . THR A 1 198 ? -12.622 -5.813 18.834 1.00 94.81 198 THR A C 1
ATOM 1541 O O . THR A 1 198 ? -13.831 -5.636 19.011 1.00 94.81 198 THR A O 1
ATOM 1544 N N . THR A 1 199 ? -11.864 -6.487 19.695 1.00 92.44 199 THR A N 1
ATOM 1545 C CA . THR A 1 199 ? -12.288 -6.922 21.031 1.00 92.44 199 THR A CA 1
ATOM 1546 C C . THR A 1 199 ? -12.391 -5.744 22.004 1.00 92.44 199 THR A C 1
ATOM 1548 O O . THR A 1 199 ? -13.094 -5.828 23.010 1.00 92.44 199 THR A O 1
ATOM 1551 N N . ARG A 1 200 ? -11.706 -4.637 21.694 1.00 91.44 200 ARG A N 1
ATOM 1552 C CA . ARG A 1 200 ? -11.644 -3.430 22.512 1.00 91.44 200 ARG A CA 1
ATOM 1553 C C . ARG A 1 200 ? -12.979 -2.703 22.567 1.00 91.44 200 ARG A C 1
ATOM 1555 O O . ARG A 1 200 ? -13.794 -2.763 21.647 1.00 91.44 200 ARG A O 1
ATOM 1562 N N . SER A 1 201 ? -13.167 -1.992 23.662 1.00 91.81 201 SER A N 1
ATOM 1563 C CA . SER A 1 201 ? -14.228 -1.021 23.897 1.00 91.81 201 SER A CA 1
ATOM 1564 C C . SER A 1 201 ? -13.806 0.371 23.404 1.00 91.81 201 SER A C 1
ATOM 1566 O O . SER A 1 201 ? -12.623 0.613 23.134 1.00 91.81 201 SER A O 1
ATOM 1568 N N . VAL A 1 202 ? -14.772 1.279 23.238 1.00 90.62 202 VAL A N 1
ATOM 1569 C CA . VAL A 1 202 ? -14.557 2.580 22.583 1.00 90.62 202 VAL A CA 1
ATOM 1570 C C . VAL A 1 202 ? -13.482 3.420 23.277 1.00 90.62 202 VAL A C 1
ATOM 1572 O O . VAL A 1 202 ? -12.608 3.979 22.622 1.00 90.62 202 VAL A O 1
ATOM 1575 N N . GLU A 1 203 ? -13.474 3.439 24.600 1.00 88.56 203 GLU A N 1
ATOM 1576 C CA . GLU A 1 203 ? -12.602 4.260 25.430 1.00 88.56 203 GLU A CA 1
ATOM 1577 C C . GLU A 1 203 ? -11.127 3.864 25.311 1.00 88.56 203 GLU A C 1
ATOM 1579 O O . GLU A 1 203 ? -10.237 4.711 25.360 1.00 88.56 203 GLU A O 1
ATOM 1584 N N . THR A 1 204 ? -10.859 2.573 25.093 1.00 89.12 204 THR A N 1
ATOM 1585 C CA . THR A 1 204 ? -9.495 2.061 24.887 1.00 89.12 204 THR A CA 1
ATOM 1586 C C . THR A 1 204 ? -9.045 2.178 23.435 1.00 89.12 204 THR A C 1
ATOM 1588 O O . THR A 1 204 ? -7.851 2.101 23.148 1.00 89.12 204 THR A O 1
ATOM 1591 N N . LEU A 1 205 ? -9.998 2.343 22.518 1.00 89.94 205 LEU A N 1
ATOM 1592 C CA . LEU A 1 205 ? -9.765 2.452 21.087 1.00 89.94 205 LEU A CA 1
ATOM 1593 C C . LEU A 1 205 ? -9.514 3.901 20.655 1.00 89.94 205 LEU A C 1
ATOM 1595 O O . LEU A 1 205 ? -8.642 4.137 19.822 1.00 89.94 205 LEU A O 1
ATOM 1599 N N . LEU A 1 206 ? -10.258 4.865 21.210 1.00 88.31 206 LEU A N 1
ATOM 1600 C CA . LEU A 1 206 ? -10.208 6.274 20.804 1.00 88.31 206 LEU A CA 1
ATOM 1601 C C . LEU A 1 206 ? -8.789 6.870 20.809 1.00 88.31 206 LEU A C 1
ATOM 1603 O O . LEU A 1 206 ? -8.429 7.472 19.798 1.00 88.31 206 LEU A O 1
ATOM 1607 N N . PRO A 1 207 ? -7.947 6.669 21.846 1.00 88.31 207 PRO A N 1
ATOM 1608 C CA . PRO A 1 207 ? -6.581 7.200 21.840 1.00 88.31 207 PRO A CA 1
ATOM 1609 C C . PRO A 1 207 ? -5.706 6.617 20.720 1.00 88.31 207 PRO A C 1
ATOM 1611 O O . PRO A 1 207 ? -4.826 7.294 20.200 1.00 88.31 207 PRO A O 1
ATOM 1614 N N . LEU A 1 208 ? -5.954 5.363 20.328 1.00 89.44 208 LEU A N 1
ATOM 1615 C CA . LEU A 1 208 ? -5.173 4.659 19.305 1.00 89.44 208 LEU A CA 1
ATOM 1616 C C . LEU A 1 208 ? -5.548 5.087 17.884 1.00 89.44 208 LEU A C 1
ATOM 1618 O O . LEU A 1 208 ? -4.733 4.987 16.967 1.00 89.44 208 LEU A O 1
ATOM 1622 N N . LEU A 1 209 ? -6.789 5.541 17.700 1.00 89.50 209 LEU A N 1
ATOM 1623 C CA . LEU A 1 209 ? -7.312 6.022 16.422 1.00 89.50 209 LEU A CA 1
ATOM 1624 C C . LEU A 1 209 ? -7.125 7.525 16.226 1.00 89.50 209 LEU A C 1
ATOM 1626 O O . LEU A 1 209 ? -7.686 8.084 15.282 1.00 89.50 209 LEU A O 1
ATOM 1630 N N . ASP A 1 210 ? -6.332 8.184 17.069 1.00 87.44 210 ASP A N 1
ATOM 1631 C CA . ASP A 1 210 ? -6.082 9.608 16.917 1.00 87.44 210 ASP A CA 1
ATOM 1632 C C . ASP A 1 210 ? -5.487 9.933 15.531 1.00 87.44 210 ASP A C 1
ATOM 1634 O O . ASP A 1 210 ? -4.506 9.345 15.059 1.00 87.44 210 ASP A O 1
ATOM 1638 N N . GLY A 1 211 ? -6.137 10.861 14.832 1.00 87.31 211 GLY A N 1
ATOM 1639 C CA . GLY A 1 211 ? -5.815 11.220 13.453 1.00 87.31 211 GLY A CA 1
ATOM 1640 C C . GLY A 1 211 ? -6.154 10.165 12.388 1.00 87.31 211 GLY A C 1
ATOM 1641 O O . GLY A 1 211 ? -5.686 10.310 11.256 1.00 87.31 211 GLY A O 1
ATOM 1642 N N . VAL A 1 212 ? -6.937 9.123 12.693 1.00 91.50 212 VAL A N 1
ATOM 1643 C CA . VAL A 1 212 ? -7.498 8.185 11.701 1.00 91.50 212 VAL A CA 1
ATOM 1644 C C . VAL A 1 212 ? -8.953 8.551 11.403 1.00 91.50 212 VAL A C 1
ATOM 1646 O O . VAL A 1 212 ? -9.820 8.510 12.271 1.00 91.50 212 VAL A O 1
ATOM 1649 N N . GLU A 1 213 ? -9.241 8.879 10.145 1.00 88.31 213 GLU A N 1
ATOM 1650 C CA . GLU A 1 213 ? -10.589 9.206 9.680 1.00 88.31 213 GLU A CA 1
ATOM 1651 C C . GLU A 1 213 ? -11.306 7.951 9.156 1.00 88.31 213 GLU A C 1
ATOM 1653 O O . GLU A 1 213 ? -10.828 7.280 8.234 1.00 88.31 213 GLU A O 1
ATOM 1658 N N . MET A 1 214 ? -12.504 7.682 9.685 1.00 90.31 214 MET A N 1
ATOM 1659 C CA . MET A 1 214 ? -13.382 6.598 9.235 1.00 90.31 214 MET A CA 1
ATOM 1660 C C . MET A 1 214 ? -14.758 7.146 8.848 1.00 90.31 214 MET A C 1
ATOM 1662 O O . MET A 1 214 ? -15.342 7.961 9.558 1.00 90.31 214 MET A O 1
ATOM 1666 N N . ASN A 1 215 ? -15.277 6.698 7.702 1.00 89.25 215 ASN A N 1
ATOM 1667 C CA . ASN A 1 215 ? -16.588 7.113 7.177 1.00 89.25 215 ASN A CA 1
ATOM 1668 C C . ASN A 1 215 ? -17.702 6.096 7.447 1.00 89.25 215 ASN A C 1
ATOM 1670 O O . ASN A 1 215 ? -18.854 6.354 7.111 1.00 89.25 215 ASN A O 1
ATOM 1674 N N . VAL A 1 216 ? -17.353 4.943 8.008 1.00 93.75 216 VAL A N 1
ATOM 1675 C CA . VAL A 1 216 ? -18.286 3.874 8.357 1.00 93.75 216 VAL A CA 1
ATOM 1676 C C . VAL A 1 216 ? -18.145 3.541 9.842 1.00 93.75 216 VAL A C 1
ATOM 1678 O O . VAL A 1 216 ? -17.075 3.777 10.412 1.00 93.75 216 VAL A O 1
ATOM 1681 N N . PRO A 1 217 ? -19.197 2.992 10.470 1.00 95.06 217 PRO A N 1
ATOM 1682 C CA . PRO A 1 217 ? -19.151 2.604 11.872 1.00 95.06 217 PRO A CA 1
ATOM 1683 C C . PRO A 1 217 ? -18.096 1.531 12.119 1.00 95.06 217 PRO A C 1
ATOM 1685 O O . PRO A 1 217 ? -17.864 0.666 11.269 1.00 95.06 217 PRO A O 1
ATOM 1688 N N . ILE A 1 218 ? -17.485 1.583 13.296 1.00 95.56 218 ILE A N 1
ATOM 1689 C CA . ILE A 1 218 ? -16.549 0.574 13.791 1.00 95.56 218 ILE A CA 1
ATOM 1690 C C . ILE A 1 218 ? -17.291 -0.505 14.578 1.00 95.56 218 ILE A C 1
ATOM 1692 O O . ILE A 1 218 ? -18.345 -0.259 15.164 1.00 95.56 218 ILE A O 1
ATOM 1696 N N . ILE A 1 219 ? -16.723 -1.704 14.592 1.00 96.38 219 ILE A N 1
ATOM 1697 C CA . ILE A 1 219 ? -17.245 -2.873 15.289 1.00 96.38 219 ILE A CA 1
ATOM 1698 C C . ILE A 1 219 ? -16.368 -3.098 16.523 1.00 96.38 219 ILE A C 1
ATOM 1700 O O . ILE A 1 219 ? -15.165 -3.332 16.410 1.00 96.38 219 ILE A O 1
ATOM 1704 N N . ILE A 1 220 ? -16.962 -3.010 17.707 1.00 95.06 220 ILE A N 1
ATOM 1705 C CA . ILE A 1 220 ? -16.251 -3.052 18.990 1.00 95.06 220 ILE A CA 1
ATOM 1706 C C . ILE A 1 220 ? -16.824 -4.137 19.896 1.00 95.06 220 ILE A C 1
ATOM 1708 O O . ILE A 1 220 ? -17.906 -4.676 19.642 1.00 95.06 220 ILE A O 1
ATOM 1712 N N . MET A 1 221 ? -16.088 -4.459 20.961 1.00 93.19 221 MET A N 1
ATOM 1713 C CA . MET A 1 221 ? -16.493 -5.437 21.974 1.00 93.19 221 MET A CA 1
ATOM 1714 C C . MET A 1 221 ? -16.892 -6.784 21.351 1.00 93.19 221 MET A C 1
ATOM 1716 O O . MET A 1 221 ? -17.972 -7.309 21.614 1.00 93.19 221 MET A O 1
ATOM 1720 N N . ASN A 1 222 ? -16.040 -7.318 20.466 1.00 91.81 222 ASN A N 1
ATOM 1721 C CA . ASN A 1 222 ? -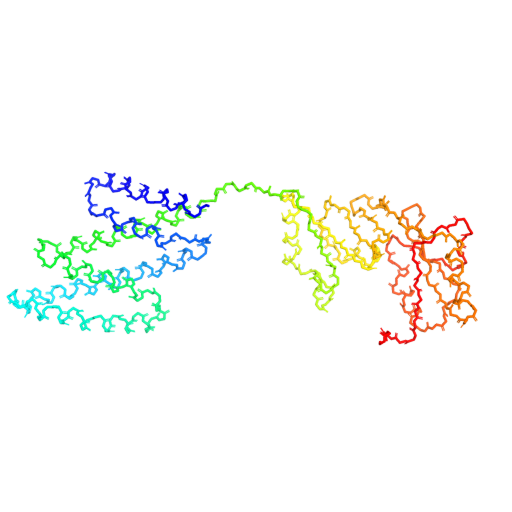16.282 -8.571 19.732 1.00 91.81 222 ASN A CA 1
ATOM 1722 C C . ASN A 1 222 ? -17.559 -8.561 18.877 1.00 91.81 222 ASN A C 1
ATOM 1724 O O . ASN A 1 222 ? -18.185 -9.595 18.656 1.00 91.81 222 ASN A O 1
ATOM 1728 N N . GLY A 1 223 ? -17.963 -7.386 18.395 1.00 93.62 223 GLY A N 1
ATOM 1729 C CA . GLY A 1 223 ? -19.175 -7.224 17.597 1.00 93.62 223 GLY A CA 1
ATOM 1730 C C . GLY A 1 223 ? -20.460 -7.115 18.405 1.00 93.62 223 GLY A C 1
ATOM 1731 O O . GLY A 1 223 ? -21.533 -7.015 17.812 1.00 93.62 223 GLY A O 1
ATOM 1732 N N . ALA A 1 224 ? -20.372 -7.059 19.737 1.00 94.38 224 ALA A N 1
ATOM 1733 C CA . ALA A 1 224 ? -21.519 -6.742 20.576 1.00 94.38 224 ALA A CA 1
ATOM 1734 C C . ALA A 1 224 ? -22.026 -5.312 20.334 1.00 94.38 224 ALA A C 1
ATOM 1736 O O . ALA A 1 224 ? -23.209 -5.050 20.543 1.00 94.38 224 ALA A O 1
ATOM 1737 N N . ALA A 1 225 ? -21.172 -4.394 19.871 1.00 95.12 225 ALA A N 1
ATOM 1738 C CA . ALA A 1 225 ? -21.565 -3.022 19.586 1.00 95.12 225 ALA A CA 1
ATOM 1739 C C . ALA A 1 225 ? -20.982 -2.484 18.272 1.00 95.12 225 ALA A C 1
ATOM 1741 O O . ALA A 1 225 ? -19.872 -2.827 17.860 1.00 95.12 225 ALA A O 1
ATOM 1742 N N . GLN A 1 226 ? -21.753 -1.608 17.627 1.00 95.81 226 GLN A N 1
ATOM 1743 C CA . GLN A 1 226 ? -21.328 -0.781 16.503 1.00 95.81 226 GLN A CA 1
ATOM 1744 C C . GLN A 1 226 ? -21.317 0.679 16.938 1.00 95.81 226 GLN A C 1
ATOM 1746 O O . GLN A 1 226 ? -22.311 1.169 17.476 1.00 95.81 226 GLN A O 1
ATOM 1751 N N . TYR A 1 227 ? -20.215 1.374 16.680 1.00 94.25 227 TYR A N 1
ATOM 1752 C CA . TYR A 1 227 ? -20.004 2.742 17.140 1.00 94.25 227 TYR A CA 1
ATOM 1753 C C . TYR A 1 227 ? -19.659 3.670 15.975 1.00 94.25 227 TYR A C 1
ATOM 1755 O O . TYR A 1 227 ? -18.850 3.330 15.110 1.00 94.25 227 TYR A O 1
ATOM 1763 N N . ASP A 1 228 ? -20.278 4.846 15.935 1.00 93.56 228 ASP A N 1
ATOM 1764 C CA . ASP A 1 228 ? -19.974 5.890 14.957 1.00 93.56 228 ASP A CA 1
ATOM 1765 C C . ASP A 1 228 ? -18.965 6.875 15.559 1.00 93.56 228 ASP A C 1
ATOM 1767 O O . ASP A 1 228 ? -19.290 7.638 16.468 1.00 93.56 228 ASP A O 1
ATOM 1771 N N . LEU A 1 229 ? -17.737 6.881 15.031 1.00 89.88 229 LEU A N 1
ATOM 1772 C CA . LEU A 1 229 ? -16.663 7.758 15.510 1.00 89.88 229 LEU A CA 1
ATOM 1773 C C . LEU A 1 229 ? -16.947 9.250 15.281 1.00 89.88 229 LEU A C 1
ATOM 1775 O O . LEU A 1 229 ? -16.441 10.078 16.034 1.00 89.88 229 LEU A O 1
ATOM 1779 N N . LYS A 1 230 ? -17.734 9.610 14.258 1.00 88.88 230 LYS A N 1
ATOM 1780 C CA . LYS A 1 230 ? -18.041 11.014 13.951 1.00 88.88 230 LYS A CA 1
ATOM 1781 C C . LYS A 1 230 ? -19.159 11.541 14.830 1.00 88.88 230 LYS A C 1
ATOM 1783 O O . LYS A 1 230 ? -19.058 12.653 15.335 1.00 88.88 230 LYS A O 1
ATOM 1788 N N . LYS A 1 231 ? -20.221 10.750 14.989 1.00 90.38 231 LYS A N 1
ATOM 1789 C CA . LYS A 1 231 ? -21.371 11.127 15.822 1.00 90.38 231 LYS A CA 1
ATOM 1790 C C . LYS A 1 231 ? -21.110 10.925 17.310 1.00 90.38 231 LYS A C 1
ATOM 1792 O O . LYS A 1 231 ? -21.791 11.548 18.109 1.00 90.38 231 LYS A O 1
ATOM 1797 N N . ARG A 1 232 ? -20.123 10.091 17.656 1.00 89.31 232 ARG A N 1
ATOM 1798 C CA . ARG A 1 232 ? -19.842 9.624 19.019 1.00 89.31 232 ARG A CA 1
ATOM 1799 C C . ARG A 1 232 ? -21.054 8.960 19.673 1.00 89.31 232 ARG A C 1
ATOM 1801 O O . ARG A 1 232 ? -21.424 9.270 20.794 1.00 89.31 232 ARG A O 1
ATOM 1808 N N . THR A 1 233 ? -21.688 8.056 18.931 1.00 92.06 233 THR A N 1
ATOM 1809 C CA . THR A 1 233 ? -22.903 7.356 19.368 1.00 92.06 233 THR A CA 1
ATOM 1810 C C . THR A 1 233 ? -22.827 5.877 19.031 1.00 92.06 233 THR A C 1
ATOM 1812 O O . THR A 1 233 ? -22.287 5.486 17.987 1.00 92.06 233 THR A O 1
ATOM 1815 N N . TYR A 1 234 ? -23.450 5.053 19.861 1.00 93.12 234 TYR A N 1
ATOM 1816 C CA . TYR A 1 234 ? -23.651 3.639 19.598 1.00 93.12 234 TYR A CA 1
ATOM 1817 C C . TYR A 1 234 ? -24.835 3.448 18.650 1.00 93.12 234 TYR A C 1
ATOM 1819 O O . TYR A 1 234 ? -25.978 3.755 18.972 1.00 93.12 234 TYR A O 1
ATOM 1827 N N . LEU A 1 235 ? -24.576 2.904 17.462 1.00 93.00 235 LEU A N 1
ATOM 1828 C CA . LEU A 1 235 ? -25.616 2.688 16.450 1.00 93.00 235 LEU A CA 1
ATOM 1829 C C . LEU A 1 235 ? -26.416 1.411 16.695 1.00 93.00 235 LEU A C 1
ATOM 1831 O O . LEU A 1 235 ? -27.610 1.352 16.417 1.00 93.00 235 LEU A O 1
ATOM 1835 N N . ALA A 1 236 ? -25.744 0.368 17.178 1.00 93.25 236 ALA A N 1
ATOM 1836 C CA . ALA A 1 236 ? -26.363 -0.915 17.459 1.00 93.25 236 ALA A CA 1
ATOM 1837 C C . ALA A 1 236 ? -25.637 -1.595 18.613 1.00 93.25 236 ALA A C 1
ATOM 1839 O O . ALA A 1 236 ? -24.409 -1.600 18.661 1.00 93.25 236 ALA A O 1
ATOM 1840 N N . CYS A 1 237 ? -26.401 -2.194 19.523 1.00 93.38 237 CYS A N 1
ATOM 1841 C CA . CYS A 1 237 ? -25.878 -2.954 20.652 1.00 93.38 237 CYS A CA 1
ATOM 1842 C C . CYS A 1 237 ? -26.645 -4.267 20.783 1.00 93.38 237 CYS A C 1
ATOM 1844 O O . CYS A 1 237 ? -27.868 -4.267 20.944 1.00 93.38 237 CYS A O 1
ATOM 1846 N N . LYS A 1 238 ? -25.935 -5.392 20.766 1.00 93.88 238 LYS A N 1
ATOM 1847 C CA . LYS A 1 238 ? -26.486 -6.710 21.061 1.00 93.88 238 LYS A CA 1
ATOM 1848 C C . LYS A 1 238 ? -26.272 -7.020 22.538 1.00 93.88 238 LYS A C 1
ATOM 1850 O O . LYS A 1 238 ? -25.249 -7.566 22.931 1.00 93.88 238 LYS A O 1
ATOM 1855 N N . LYS A 1 239 ? -27.255 -6.643 23.352 1.00 91.50 239 LYS A N 1
ATOM 1856 C CA . LYS A 1 239 ? -27.212 -6.812 24.808 1.00 91.50 239 LYS A CA 1
ATOM 1857 C C . LYS A 1 239 ? -27.738 -8.193 25.226 1.00 91.50 239 LYS A C 1
ATOM 1859 O O . LYS A 1 239 ? -28.635 -8.751 24.587 1.00 91.50 239 LYS A O 1
ATOM 1864 N N . MET A 1 240 ? -27.191 -8.732 26.309 1.00 91.94 240 MET A N 1
ATOM 1865 C CA . MET A 1 240 ? -27.697 -9.907 27.012 1.00 91.94 240 MET A CA 1
ATOM 1866 C C . MET A 1 240 ? -28.976 -9.561 27.782 1.00 91.94 240 MET A C 1
ATOM 1868 O O . MET A 1 240 ? -29.141 -8.446 28.283 1.00 91.94 240 MET A O 1
ATOM 1872 N N . LYS A 1 241 ? -29.882 -10.538 27.908 1.00 88.06 241 LYS A N 1
ATOM 1873 C CA . LYS A 1 241 ? -31.066 -10.407 28.770 1.00 88.06 241 LYS A CA 1
ATOM 1874 C C . LYS A 1 241 ? -30.622 -10.276 30.229 1.00 88.06 241 LYS A C 1
ATOM 1876 O O . LYS A 1 241 ? -29.749 -11.027 30.662 1.00 88.06 241 LYS A O 1
ATOM 1881 N N . ALA A 1 242 ? -31.277 -9.401 30.993 1.00 87.38 242 ALA A N 1
ATOM 1882 C CA . ALA A 1 242 ? -30.943 -9.145 32.397 1.00 87.38 242 ALA A CA 1
ATOM 1883 C C . ALA A 1 242 ? -30.915 -10.426 33.253 1.00 87.38 242 ALA A C 1
ATOM 1885 O O . ALA A 1 242 ? -29.985 -10.628 34.024 1.00 87.38 242 ALA A O 1
ATOM 1886 N N . ASN A 1 243 ? -31.869 -11.345 33.055 1.00 89.12 243 ASN A N 1
ATOM 1887 C CA . ASN A 1 243 ? -31.905 -12.618 33.788 1.00 89.12 243 ASN A CA 1
ATOM 1888 C C . ASN A 1 243 ? -30.680 -13.500 33.504 1.00 89.12 243 ASN A C 1
ATOM 1890 O O . ASN A 1 243 ? -30.120 -14.076 34.429 1.00 89.12 243 ASN A O 1
ATOM 1894 N N . THR A 1 244 ? -30.248 -13.586 32.242 1.00 91.19 244 THR A N 1
ATOM 1895 C CA . THR A 1 244 ? -29.056 -14.358 31.856 1.00 91.19 244 THR A CA 1
ATOM 1896 C C . THR A 1 244 ? -27.791 -13.715 32.412 1.00 91.19 244 THR A C 1
ATOM 1898 O O . THR A 1 244 ? -26.938 -14.411 32.948 1.00 91.19 244 THR A O 1
ATOM 1901 N N . ALA A 1 245 ? -27.682 -12.387 32.331 1.00 91.56 245 ALA A N 1
ATOM 1902 C CA . ALA A 1 245 ? -26.547 -11.669 32.897 1.00 91.56 245 ALA A CA 1
ATOM 1903 C C . ALA A 1 245 ? -26.462 -11.857 34.420 1.00 91.56 245 ALA A C 1
ATOM 1905 O O . ALA A 1 245 ? -25.383 -12.141 34.924 1.00 91.56 245 ALA A O 1
ATOM 1906 N N . ARG A 1 246 ? -27.598 -11.791 35.132 1.00 89.50 246 ARG A N 1
ATOM 1907 C CA . ARG A 1 246 ? -27.665 -12.054 36.576 1.00 89.50 246 ARG A CA 1
ATOM 1908 C C . ARG A 1 246 ? -27.214 -13.473 36.910 1.00 89.50 246 ARG A C 1
ATOM 1910 O O . ARG A 1 246 ? -26.331 -13.629 37.731 1.00 89.50 246 ARG A O 1
ATOM 1917 N N . GLN A 1 247 ? -27.712 -14.485 36.197 1.00 91.94 247 GLN A N 1
ATOM 1918 C CA . GLN A 1 247 ? -27.263 -15.872 36.385 1.00 91.94 247 GLN A CA 1
ATOM 1919 C C . GLN A 1 247 ? -25.746 -16.036 36.213 1.00 91.94 247 GLN A C 1
ATOM 1921 O O . GLN A 1 247 ? -25.134 -16.809 36.944 1.00 91.94 247 GLN A O 1
ATOM 1926 N N . ILE A 1 248 ? -25.139 -15.325 35.257 1.00 92.06 248 ILE A N 1
ATOM 1927 C CA . ILE A 1 248 ? -23.686 -15.345 35.053 1.00 92.06 248 ILE A CA 1
ATOM 1928 C C . ILE A 1 248 ? -22.972 -14.661 36.225 1.00 92.06 248 ILE A C 1
ATOM 1930 O O . ILE A 1 248 ? -22.034 -15.235 36.771 1.00 92.06 248 ILE A O 1
ATOM 1934 N N . ILE A 1 249 ? -23.420 -13.470 36.631 1.00 90.12 249 ILE A N 1
ATOM 1935 C CA . ILE A 1 249 ? -22.838 -12.716 37.753 1.00 90.12 249 ILE A CA 1
ATOM 1936 C C . ILE A 1 249 ? -22.949 -13.519 39.059 1.00 90.12 249 ILE A C 1
ATOM 1938 O O . ILE A 1 249 ? -21.949 -13.669 39.754 1.00 90.12 249 ILE A O 1
ATOM 1942 N N . ASP A 1 250 ? -24.100 -14.140 39.330 1.00 91.31 250 ASP A N 1
ATOM 1943 C CA . ASP A 1 250 ? -24.337 -14.981 40.510 1.00 91.31 250 ASP A CA 1
ATOM 1944 C C . ASP A 1 250 ? -23.339 -16.152 40.596 1.00 91.31 250 ASP A C 1
ATOM 1946 O O . ASP A 1 250 ? -22.971 -16.587 41.686 1.00 91.31 250 ASP A O 1
ATOM 1950 N N . VAL A 1 251 ? -22.894 -16.701 39.457 1.00 92.88 251 VAL A N 1
ATOM 1951 C CA . VAL A 1 251 ? -21.875 -17.767 39.427 1.00 92.88 251 VAL A CA 1
ATOM 1952 C C . VAL A 1 251 ? -20.510 -17.248 39.880 1.00 92.88 251 VAL A C 1
ATOM 1954 O O . VAL A 1 251 ? -19.787 -17.984 40.555 1.00 92.88 251 VAL A O 1
ATOM 1957 N N . PHE A 1 252 ? -20.155 -16.009 39.531 1.00 89.44 252 PHE A N 1
ATOM 1958 C CA . PHE A 1 252 ? -18.920 -15.374 39.992 1.00 89.44 252 PHE A CA 1
ATOM 1959 C C . PHE A 1 252 ? -19.013 -14.974 41.467 1.00 89.44 252 PHE A C 1
ATOM 1961 O O . PHE A 1 252 ? -18.116 -15.313 42.237 1.00 89.44 252 PHE A O 1
ATOM 1968 N N . GLU A 1 253 ? -20.130 -14.379 41.893 1.00 87.31 253 GLU A N 1
ATOM 1969 C CA . GLU A 1 253 ? -20.353 -14.000 43.295 1.00 87.31 253 GLU A CA 1
ATOM 1970 C C . GLU A 1 253 ? -20.320 -15.211 44.237 1.00 87.31 253 GLU A C 1
ATOM 1972 O O . GLU A 1 253 ? -19.688 -15.158 45.289 1.00 87.31 253 GLU A O 1
ATOM 1977 N N . LYS A 1 254 ? -20.911 -16.351 43.845 1.00 90.75 254 LYS A N 1
ATOM 1978 C CA . LYS A 1 254 ? -20.851 -17.606 44.625 1.00 90.75 254 LYS A CA 1
ATOM 1979 C C . LYS A 1 254 ? -19.434 -18.140 44.838 1.00 90.75 254 LYS A C 1
ATOM 1981 O O . LYS A 1 254 ? -19.236 -18.987 45.707 1.00 90.75 254 LYS A O 1
ATOM 1986 N N . ARG A 1 255 ? -18.475 -17.705 44.023 1.00 88.56 255 ARG A N 1
ATOM 1987 C CA . ARG A 1 255 ? -17.058 -18.072 44.127 1.00 88.56 255 ARG A CA 1
ATOM 1988 C C . ARG A 1 255 ? -16.203 -16.959 44.731 1.00 88.56 255 ARG A C 1
ATOM 1990 O O . ARG A 1 255 ? -14.987 -17.088 44.709 1.00 88.56 255 ARG A O 1
ATOM 1997 N N . ASP A 1 256 ? -16.832 -15.902 45.247 1.00 85.56 256 ASP A N 1
ATOM 1998 C CA . ASP A 1 256 ? -16.164 -14.709 45.776 1.00 85.56 256 ASP A CA 1
ATOM 1999 C C . ASP A 1 256 ? -15.223 -14.059 44.739 1.00 85.56 256 ASP A C 1
ATOM 2001 O O . ASP A 1 256 ? -14.125 -13.605 45.050 1.00 85.56 256 ASP A O 1
ATOM 2005 N N . LEU A 1 257 ? -15.648 -14.056 43.467 1.00 86.56 257 LEU A N 1
ATOM 2006 C CA . LEU A 1 257 ? -14.937 -13.430 42.351 1.00 86.56 257 LEU A CA 1
ATOM 2007 C C . LEU A 1 257 ? -15.651 -12.150 41.910 1.00 86.56 257 LEU A C 1
ATOM 2009 O O . LEU A 1 257 ? -16.876 -12.122 41.777 1.00 86.56 257 LEU A O 1
ATOM 2013 N N . ASN A 1 258 ? -14.878 -11.105 41.614 1.00 87.69 258 ASN A N 1
ATOM 2014 C CA . ASN A 1 258 ? -15.397 -9.852 41.077 1.00 87.69 258 ASN A CA 1
ATOM 2015 C C . ASN A 1 258 ? -15.475 -9.884 39.540 1.00 87.69 258 ASN A C 1
ATOM 2017 O O . ASN A 1 258 ? -14.755 -10.614 38.857 1.00 87.69 258 ASN A O 1
ATOM 2021 N N . CYS A 1 259 ? -16.381 -9.078 38.986 1.00 90.19 259 CYS A N 1
ATOM 2022 C CA . CYS A 1 259 ? -16.586 -8.920 37.552 1.00 90.19 259 CYS A CA 1
ATOM 2023 C C . CYS A 1 259 ? -16.886 -7.462 37.201 1.00 90.19 259 CYS A C 1
ATOM 2025 O O . CYS A 1 259 ? -17.720 -6.811 37.828 1.00 90.19 259 CYS A O 1
ATOM 2027 N N . PHE A 1 260 ? -16.285 -6.979 36.116 1.00 91.56 260 PHE A N 1
ATOM 2028 C CA . PHE A 1 260 ? -16.636 -5.706 35.500 1.00 91.56 260 PHE A CA 1
ATOM 2029 C C . PHE A 1 260 ? -17.787 -5.905 34.517 1.00 91.56 260 PHE A C 1
ATOM 2031 O O . PHE A 1 260 ? -17.633 -6.522 33.456 1.00 91.56 260 PHE A O 1
ATOM 2038 N N . THR A 1 261 ? -18.949 -5.355 34.854 1.00 92.56 261 THR A N 1
ATOM 2039 C CA . THR A 1 261 ? -20.150 -5.472 34.030 1.00 92.56 261 THR A CA 1
ATOM 2040 C C . THR A 1 261 ? -20.364 -4.210 33.208 1.00 92.56 261 THR A C 1
ATOM 2042 O O . THR A 1 261 ? -20.550 -3.124 33.750 1.00 92.56 261 THR A O 1
ATOM 2045 N N . HIS A 1 262 ? -20.354 -4.359 31.888 1.00 92.81 262 HIS A N 1
ATOM 2046 C CA . HIS A 1 262 ? -20.452 -3.266 30.931 1.00 92.81 262 HIS A CA 1
ATOM 2047 C C . HIS A 1 262 ? -21.899 -3.097 30.466 1.00 92.81 262 HIS A C 1
ATOM 2049 O O . HIS A 1 262 ? -22.514 -4.043 29.968 1.00 92.81 262 HIS A O 1
ATOM 2055 N N . THR A 1 263 ? -22.431 -1.884 30.561 1.00 91.94 263 THR A N 1
ATOM 2056 C CA . THR A 1 263 ? -23.730 -1.490 29.998 1.00 91.94 263 THR A CA 1
ATOM 2057 C C . THR A 1 263 ? -23.608 -0.142 29.298 1.00 91.94 263 THR A C 1
ATOM 2059 O O . THR A 1 263 ? -22.681 0.615 29.556 1.00 91.94 263 THR A O 1
ATOM 2062 N N . ILE A 1 264 ? -24.533 0.153 28.389 1.00 90.31 264 ILE A N 1
ATOM 2063 C CA . ILE A 1 264 ? -24.581 1.435 27.680 1.00 90.31 264 ILE A CA 1
ATOM 2064 C C . ILE A 1 264 ? -25.888 2.126 28.025 1.00 90.31 264 ILE A C 1
ATOM 2066 O O . ILE A 1 264 ? -26.963 1.572 27.751 1.00 90.31 264 ILE A O 1
ATOM 2070 N N . ILE A 1 265 ? -25.764 3.334 28.572 1.00 87.44 265 ILE A N 1
ATOM 2071 C CA . ILE A 1 265 ? -26.860 4.222 28.958 1.00 87.44 265 ILE A CA 1
ATOM 2072 C C . ILE A 1 265 ? -26.563 5.584 28.327 1.00 87.44 265 ILE A C 1
ATOM 2074 O O . ILE A 1 265 ? -25.492 6.132 28.554 1.00 87.44 265 ILE A O 1
ATOM 2078 N N . ASN A 1 266 ? -27.487 6.111 27.517 1.00 84.88 266 ASN A N 1
ATOM 2079 C CA . ASN A 1 266 ? -27.351 7.414 26.843 1.00 84.88 266 ASN A CA 1
ATOM 2080 C C . ASN A 1 266 ? -25.990 7.613 26.143 1.00 84.88 266 ASN A C 1
ATOM 2082 O O . ASN A 1 266 ? -25.320 8.616 26.363 1.00 84.88 266 ASN A O 1
ATOM 2086 N N . ASP A 1 267 ? -25.571 6.625 25.345 1.00 86.06 267 ASP A N 1
ATOM 2087 C CA . ASP A 1 267 ? -24.288 6.596 24.620 1.00 86.06 267 ASP A CA 1
ATOM 2088 C C . ASP A 1 267 ? -23.011 6.605 25.481 1.00 86.06 267 ASP A C 1
ATOM 2090 O O . ASP A 1 267 ? -21.907 6.633 24.942 1.00 86.06 267 ASP A O 1
ATOM 2094 N N . VAL A 1 268 ? -23.131 6.461 26.803 1.00 87.38 268 VAL A N 1
ATOM 2095 C CA . VAL A 1 268 ? -21.995 6.327 27.723 1.00 87.38 268 VAL A CA 1
ATOM 2096 C C . VAL A 1 268 ? -21.830 4.871 28.146 1.00 87.38 268 VAL A C 1
ATOM 2098 O O . VAL A 1 268 ? -22.797 4.191 28.508 1.00 87.38 268 VAL A O 1
ATOM 2101 N N . LEU A 1 269 ? -20.588 4.379 28.121 1.00 91.00 269 LEU A N 1
ATOM 2102 C CA . LEU A 1 269 ? -20.256 3.054 28.635 1.00 91.00 269 LEU A CA 1
ATOM 2103 C C . LEU A 1 269 ? -20.157 3.097 30.164 1.00 91.00 269 LEU A C 1
ATOM 2105 O O . LEU A 1 269 ? -19.207 3.636 30.727 1.00 91.00 269 LEU A O 1
ATOM 2109 N N . HIS A 1 270 ? -21.107 2.483 30.853 1.00 91.62 270 HIS A N 1
ATOM 2110 C CA . HIS A 1 270 ? -21.049 2.305 32.297 1.00 91.62 270 HIS A CA 1
ATOM 2111 C C . HIS A 1 270 ? -20.434 0.956 32.647 1.00 91.62 270 HIS A C 1
ATOM 2113 O O . HIS A 1 270 ? -20.835 -0.082 32.115 1.00 91.62 270 HIS A O 1
ATOM 2119 N N . VAL A 1 271 ? -19.479 0.974 33.571 1.00 92.62 271 VAL A N 1
ATOM 2120 C CA . VAL A 1 271 ? -18.817 -0.226 34.080 1.00 92.62 271 VAL A CA 1
ATOM 2121 C C . VAL A 1 271 ? -19.087 -0.361 35.565 1.00 92.62 271 VAL A C 1
ATOM 2123 O O . VAL A 1 271 ? -18.573 0.406 36.378 1.00 92.62 271 VAL A O 1
ATOM 2126 N N . TYR A 1 272 ? -19.915 -1.344 35.894 1.00 91.94 272 TYR A N 1
ATOM 2127 C CA . TYR A 1 272 ? -20.315 -1.678 37.252 1.00 91.94 272 TYR A CA 1
ATOM 2128 C C . TYR A 1 272 ? -19.363 -2.710 37.845 1.00 91.94 272 TYR A C 1
ATOM 2130 O O . TYR A 1 272 ? -18.989 -3.674 37.171 1.00 91.94 272 TYR A O 1
ATOM 2138 N N . TYR A 1 273 ? -18.990 -2.502 39.101 1.00 91.31 273 TYR A N 1
ATOM 2139 C CA . TYR A 1 273 ? -18.194 -3.422 39.912 1.00 91.31 273 TYR A CA 1
ATOM 2140 C C . TYR A 1 273 ? -18.593 -3.266 41.384 1.00 91.31 273 TYR A C 1
ATOM 2142 O O . TYR A 1 273 ? -19.084 -2.208 41.778 1.00 91.31 273 TYR A O 1
ATOM 2150 N N . THR A 1 274 ? -18.397 -4.298 42.204 1.00 86.19 274 THR A N 1
ATOM 2151 C CA . THR A 1 274 ? -18.796 -4.271 43.624 1.00 86.19 274 THR A CA 1
ATOM 2152 C C . THR A 1 274 ? -17.605 -4.053 44.549 1.00 86.19 274 THR A C 1
ATOM 2154 O O . THR A 1 274 ? -17.619 -3.141 45.373 1.00 86.19 274 THR A O 1
ATOM 2157 N N . ARG A 1 275 ? -16.559 -4.871 44.417 1.00 86.00 275 ARG A N 1
ATOM 2158 C CA . ARG A 1 275 ? -15.320 -4.785 45.202 1.00 86.00 275 ARG A CA 1
ATOM 2159 C C . ARG A 1 275 ? -14.148 -5.151 44.309 1.00 86.00 275 ARG A C 1
ATOM 2161 O O . ARG A 1 275 ? -14.296 -6.025 43.471 1.00 86.00 275 ARG A O 1
ATOM 2168 N N . LEU A 1 276 ? -13.002 -4.508 44.491 1.00 87.25 276 LEU A N 1
ATOM 2169 C CA . LEU A 1 276 ? -11.765 -4.907 43.818 1.00 87.25 276 LEU A CA 1
ATOM 2170 C C . LEU A 1 276 ? -11.064 -5.921 44.724 1.00 87.25 276 LEU A C 1
ATOM 2172 O O . LEU A 1 276 ? -10.720 -5.584 45.854 1.00 87.25 276 LEU A O 1
ATOM 2176 N N . ILE A 1 277 ? -10.946 -7.168 44.270 1.00 84.94 277 ILE A N 1
ATOM 2177 C CA . ILE A 1 277 ? -10.483 -8.293 45.102 1.00 84.94 277 ILE A CA 1
ATOM 2178 C C . ILE A 1 277 ? -8.990 -8.551 44.892 1.00 84.94 277 ILE A C 1
ATOM 2180 O O . ILE A 1 277 ? -8.302 -8.989 45.813 1.00 84.94 277 ILE A O 1
ATOM 2184 N N . ASN A 1 278 ? -8.468 -8.262 43.697 1.00 83.62 278 ASN A N 1
ATOM 2185 C CA . ASN A 1 278 ? -7.076 -8.534 43.355 1.00 83.62 278 ASN A CA 1
ATOM 2186 C C . ASN A 1 278 ? -6.323 -7.299 42.801 1.00 83.62 278 ASN A C 1
ATOM 2188 O O . ASN A 1 278 ? -6.942 -6.351 42.306 1.00 83.62 278 ASN A O 1
ATOM 2192 N N . PRO A 1 279 ? -4.972 -7.304 42.829 1.00 85.62 279 PRO A N 1
ATOM 2193 C CA . PRO A 1 279 ? -4.169 -6.174 42.349 1.00 85.62 279 PRO A CA 1
ATOM 2194 C C . PRO A 1 279 ? -4.326 -5.881 40.848 1.00 85.62 279 PRO A C 1
ATOM 2196 O O . PRO A 1 279 ? -4.094 -4.757 40.397 1.00 85.62 279 PRO A O 1
ATOM 2199 N N . VAL A 1 280 ? -4.701 -6.885 40.047 1.00 85.44 280 VAL A N 1
ATOM 2200 C CA . VAL A 1 280 ? -4.882 -6.737 38.594 1.00 85.44 280 VAL A CA 1
ATOM 2201 C C . VAL A 1 280 ? -6.154 -5.940 38.295 1.00 85.44 280 VAL A C 1
ATOM 2203 O O . VAL A 1 280 ? -6.139 -5.042 37.452 1.00 85.44 280 VAL A O 1
ATOM 2206 N N . GLU A 1 281 ? -7.233 -6.196 39.029 1.00 88.19 281 GLU A N 1
ATOM 2207 C CA . GLU A 1 281 ? -8.478 -5.433 38.984 1.00 88.19 281 GLU A CA 1
ATOM 2208 C C . GLU A 1 281 ? -8.246 -3.975 39.381 1.00 88.19 281 GLU A C 1
ATOM 2210 O O . GLU A 1 281 ? -8.715 -3.076 38.680 1.00 88.19 281 GLU A O 1
ATOM 2215 N N . GLU A 1 282 ? -7.470 -3.721 40.442 1.00 87.62 282 GLU A N 1
ATOM 2216 C CA . GLU A 1 282 ? -7.069 -2.361 40.817 1.00 87.62 282 GLU A CA 1
ATOM 2217 C C . GLU A 1 282 ? -6.288 -1.682 39.690 1.00 87.62 282 GLU A C 1
ATOM 2219 O O . GLU A 1 282 ? -6.607 -0.558 39.295 1.00 87.62 282 GLU A O 1
ATOM 2224 N N . LYS A 1 283 ? -5.308 -2.369 39.098 1.00 87.44 283 LYS A N 1
ATOM 2225 C CA . LYS A 1 283 ? -4.531 -1.839 37.971 1.00 87.44 283 LYS A CA 1
ATOM 2226 C C . LYS A 1 283 ? -5.420 -1.503 36.767 1.00 87.44 283 LYS A C 1
ATOM 2228 O O . LYS A 1 283 ? -5.257 -0.442 36.156 1.00 87.44 283 LYS A O 1
ATOM 2233 N N . ILE A 1 284 ? -6.384 -2.360 36.428 1.00 87.00 284 ILE A N 1
ATOM 2234 C CA . ILE A 1 284 ? -7.354 -2.113 35.349 1.00 87.00 284 ILE A CA 1
ATOM 2235 C C . ILE A 1 284 ? -8.237 -0.911 35.689 1.00 87.00 284 ILE A C 1
ATOM 2237 O O . ILE A 1 284 ? -8.375 -0.003 34.870 1.00 87.00 284 ILE A O 1
ATOM 2241 N N . TYR A 1 285 ? -8.786 -0.862 36.901 1.00 88.19 285 TYR A N 1
ATOM 2242 C CA . TYR A 1 285 ? -9.611 0.251 37.356 1.00 88.19 285 TYR A CA 1
ATOM 2243 C C . TYR A 1 285 ? -8.844 1.577 37.294 1.00 88.19 285 TYR A C 1
ATOM 2245 O O . TYR A 1 285 ? -9.300 2.538 36.677 1.00 88.19 285 TYR A O 1
ATOM 2253 N N . HIS A 1 286 ? -7.643 1.641 37.867 1.00 88.62 286 HIS A N 1
ATOM 2254 C CA . HIS A 1 286 ? -6.847 2.864 37.905 1.00 88.62 286 HIS A CA 1
ATOM 2255 C C . HIS A 1 286 ? -6.357 3.315 36.524 1.00 88.62 286 HIS A C 1
ATOM 2257 O O . HIS A 1 286 ? -6.291 4.523 36.289 1.00 88.62 286 HIS A O 1
ATOM 2263 N N . SER A 1 287 ? -6.058 2.381 35.613 1.00 84.81 287 SER A N 1
ATOM 2264 C CA . SER A 1 287 ? -5.642 2.711 34.243 1.00 84.81 287 SER A CA 1
ATOM 2265 C C . SER A 1 287 ? -6.795 3.187 33.356 1.00 84.81 287 SER A C 1
ATOM 2267 O O . SER A 1 287 ? -6.567 4.015 32.476 1.00 84.81 287 SER A O 1
ATOM 2269 N N . LYS A 1 288 ? -8.028 2.713 33.591 1.00 84.75 288 LYS A N 1
ATOM 2270 C CA . LYS A 1 288 ? -9.182 3.008 32.726 1.00 84.75 288 LYS A CA 1
ATOM 2271 C C . LYS A 1 288 ? -10.156 4.047 33.272 1.00 84.75 288 LYS A C 1
ATOM 2273 O O . LYS A 1 288 ? -10.799 4.724 32.483 1.00 84.75 288 LYS A O 1
ATOM 2278 N N . LYS A 1 289 ? -10.252 4.253 34.591 1.00 84.25 289 LYS A N 1
ATOM 2279 C CA . LYS A 1 289 ?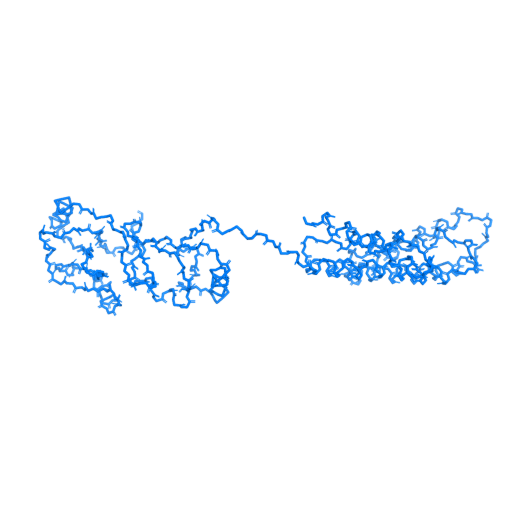 -11.290 5.115 35.205 1.00 84.25 289 LYS A CA 1
ATOM 2280 C C . LYS A 1 289 ? -11.310 6.578 34.758 1.00 84.25 289 LYS A C 1
ATOM 2282 O O . LYS A 1 289 ? -12.266 7.283 35.056 1.00 84.25 289 LYS A O 1
ATOM 2287 N N . ARG A 1 290 ? -10.236 7.055 34.125 1.00 83.31 290 ARG A N 1
ATOM 2288 C CA . ARG A 1 290 ? -10.107 8.427 33.609 1.00 83.31 290 ARG A CA 1
ATOM 2289 C C . ARG A 1 290 ? -10.259 8.513 32.089 1.00 83.31 290 ARG A C 1
ATOM 2291 O O . ARG A 1 290 ? -10.073 9.593 31.536 1.00 83.31 290 ARG A O 1
ATOM 2298 N N . LEU A 1 291 ? -10.524 7.395 31.414 1.00 82.31 291 LEU A N 1
ATOM 2299 C CA . LEU A 1 291 ? -10.717 7.389 29.971 1.00 82.31 291 LEU A CA 1
ATOM 2300 C C . LEU A 1 291 ? -12.044 8.073 29.600 1.00 82.31 291 LEU A C 1
ATOM 2302 O O . LEU A 1 291 ? -13.004 8.019 30.372 1.00 82.31 291 LEU A O 1
ATOM 2306 N N . PRO A 1 292 ? -12.096 8.739 28.435 1.00 78.12 292 PRO A N 1
ATOM 2307 C CA . PRO A 1 292 ? -13.304 9.405 27.964 1.00 78.12 292 PRO A CA 1
ATOM 2308 C C . PRO A 1 292 ? -14.390 8.391 27.576 1.00 78.12 292 PRO A C 1
ATOM 2310 O O . PRO A 1 292 ? -14.092 7.233 27.296 1.00 78.12 292 PRO A O 1
ATOM 2313 N N . GLU A 1 293 ? -15.643 8.851 27.500 1.00 78.50 293 GLU A N 1
ATOM 2314 C CA . GLU A 1 293 ? -16.809 8.058 27.054 1.00 78.50 293 GLU A CA 1
ATOM 2315 C C . GLU A 1 293 ? -17.127 6.821 27.932 1.00 78.50 293 GLU A C 1
ATOM 2317 O O . GLU A 1 293 ? -17.874 5.925 27.527 1.00 78.50 293 GLU A O 1
ATOM 2322 N N . GLN A 1 294 ? -16.591 6.780 29.159 1.00 84.19 294 GLN A N 1
ATOM 2323 C CA . GLN A 1 294 ? -16.826 5.727 30.146 1.00 84.19 294 GLN A CA 1
ATOM 2324 C C . GLN A 1 294 ? -17.138 6.311 31.533 1.00 84.19 294 GLN A C 1
ATOM 2326 O O . GLN A 1 294 ? -16.657 7.376 31.909 1.00 84.19 294 GLN A O 1
ATOM 2331 N N . SER A 1 295 ? -17.923 5.586 32.330 1.00 85.19 295 SER A N 1
ATOM 2332 C CA . SER A 1 295 ? -18.137 5.857 33.753 1.00 85.19 295 SER A CA 1
ATOM 2333 C C . SER A 1 295 ? -18.037 4.578 34.584 1.00 85.19 295 SER A C 1
ATOM 2335 O O . SER A 1 295 ? -18.787 3.628 34.370 1.00 85.19 295 SER A O 1
ATOM 2337 N N . TYR A 1 296 ? -17.125 4.555 35.559 1.00 87.88 296 TYR A N 1
ATOM 2338 C CA . TYR A 1 296 ? -17.046 3.472 36.542 1.00 87.88 296 TYR A CA 1
ATOM 2339 C C . TYR A 1 296 ? -18.010 3.728 37.697 1.00 87.88 296 TYR A C 1
ATOM 2341 O O . TYR A 1 296 ? -17.977 4.792 38.312 1.00 87.88 296 TYR A O 1
ATOM 2349 N N . VAL A 1 297 ? -18.830 2.731 38.014 1.00 86.88 297 VAL A N 1
ATOM 2350 C CA . VAL A 1 297 ? -19.836 2.793 39.073 1.00 86.88 297 VAL A CA 1
ATOM 2351 C C . VAL A 1 297 ? -19.553 1.684 40.079 1.00 86.88 297 VAL A C 1
ATOM 2353 O O . VAL A 1 297 ? -19.585 0.505 39.735 1.00 86.88 297 VAL A O 1
ATOM 2356 N N . CYS A 1 298 ? -19.270 2.068 41.324 1.00 87.94 298 CYS A N 1
ATOM 2357 C CA . CYS A 1 298 ? -19.195 1.120 42.430 1.00 87.94 298 CYS A CA 1
ATOM 2358 C C . CYS A 1 298 ? -20.625 0.804 42.885 1.00 87.94 298 CYS A C 1
ATOM 2360 O O . CYS A 1 298 ? -21.299 1.660 43.459 1.00 87.94 298 CYS A O 1
ATOM 2362 N N . GLY A 1 299 ? -21.113 -0.388 42.558 1.00 86.62 299 GLY A N 1
ATOM 2363 C CA . GLY A 1 299 ? -22.478 -0.810 42.836 1.00 86.62 299 GLY A CA 1
ATOM 2364 C C . GLY A 1 299 ? -22.952 -1.941 41.930 1.00 86.62 299 GLY A C 1
ATOM 2365 O O . GLY A 1 299 ? -22.295 -2.324 40.962 1.00 86.62 299 GLY A O 1
ATOM 2366 N N . VAL A 1 300 ? -24.128 -2.471 42.255 1.00 83.62 300 VAL A N 1
ATOM 2367 C CA . VAL A 1 300 ? -24.776 -3.534 41.480 1.00 83.62 300 VAL A CA 1
ATOM 2368 C C . VAL A 1 300 ? -25.432 -2.937 40.235 1.00 83.62 300 VAL A C 1
ATOM 2370 O O . VAL A 1 300 ? -25.927 -1.808 40.257 1.00 83.62 300 VAL A O 1
ATOM 2373 N N . VAL A 1 301 ? -25.455 -3.703 39.145 1.00 84.75 301 VAL A N 1
ATOM 2374 C CA . VAL A 1 301 ? -26.180 -3.318 37.930 1.00 84.75 301 VAL A CA 1
ATOM 2375 C C . VAL A 1 301 ? -27.678 -3.208 38.247 1.00 84.75 301 VAL A C 1
ATOM 2377 O O . VAL A 1 301 ? -28.244 -4.158 38.793 1.00 84.75 301 VAL A O 1
ATOM 2380 N N . PRO A 1 302 ? -28.347 -2.094 37.901 1.00 83.75 302 PRO A N 1
ATOM 2381 C CA . PRO A 1 302 ? -29.783 -1.963 38.115 1.00 83.75 302 PRO A CA 1
ATOM 2382 C C . PRO A 1 302 ? -30.575 -3.045 37.363 1.00 83.75 302 PRO A C 1
ATOM 2384 O O . PRO A 1 302 ? -30.217 -3.447 36.256 1.00 83.75 302 PRO A O 1
ATOM 2387 N N . ASN A 1 303 ? -31.662 -3.534 37.967 1.00 76.12 303 ASN A N 1
ATOM 2388 C CA . ASN A 1 303 ? -32.392 -4.721 37.494 1.00 76.12 303 ASN A CA 1
ATOM 2389 C C . ASN A 1 303 ? -33.039 -4.572 36.105 1.00 76.12 303 ASN A C 1
ATOM 2391 O O . ASN A 1 303 ? -33.323 -5.578 35.454 1.00 76.12 303 ASN A O 1
ATOM 2395 N N . ASP A 1 304 ? -33.293 -3.341 35.678 1.00 78.56 304 ASP A N 1
ATOM 2396 C CA . ASP A 1 304 ? -33.872 -2.949 34.393 1.00 78.56 304 ASP A CA 1
ATOM 2397 C C . ASP A 1 304 ? -32.819 -2.791 33.281 1.00 78.56 304 ASP A C 1
ATOM 2399 O O . ASP A 1 304 ? -33.162 -2.698 32.100 1.00 78.56 304 ASP A O 1
ATOM 2403 N N . GLN A 1 305 ? -31.530 -2.788 33.631 1.00 81.44 305 GLN A N 1
ATOM 2404 C CA . GLN A 1 305 ? -30.455 -2.520 32.685 1.00 81.44 305 GLN A CA 1
ATOM 2405 C C . GLN A 1 305 ? -30.001 -3.786 31.960 1.00 81.44 305 GLN A C 1
ATOM 2407 O O . GLN A 1 305 ? -29.776 -4.851 32.534 1.00 81.44 305 GLN A O 1
ATOM 2412 N N . SER A 1 306 ? -29.842 -3.658 30.644 1.00 84.75 306 SER A N 1
ATOM 2413 C CA . SER A 1 306 ? -29.365 -4.747 29.792 1.00 84.75 306 SER A CA 1
ATOM 2414 C C . SER A 1 306 ? -27.842 -4.725 29.696 1.00 84.75 306 SER A C 1
ATOM 2416 O O . SER A 1 306 ? -27.256 -3.711 29.320 1.00 84.75 306 SER A O 1
ATOM 2418 N N . VAL A 1 307 ? -27.204 -5.857 29.981 1.00 91.00 307 VAL A N 1
ATOM 2419 C CA . VAL A 1 307 ? -25.741 -5.976 30.022 1.00 91.00 307 VAL A CA 1
ATOM 2420 C C . VAL A 1 307 ? -25.184 -6.241 28.631 1.00 91.00 307 VAL A C 1
ATOM 2422 O O . VAL A 1 307 ? -25.671 -7.110 27.915 1.00 91.00 307 VAL A O 1
ATOM 2425 N N . LEU A 1 308 ? -24.141 -5.518 28.242 1.00 91.94 308 LEU A N 1
ATOM 2426 C CA . LEU A 1 308 ? -23.466 -5.707 26.963 1.00 91.94 308 LEU A CA 1
ATOM 2427 C C . LEU A 1 308 ? -22.357 -6.758 27.044 1.00 91.94 308 LEU A C 1
ATOM 2429 O O . LEU A 1 308 ? -22.239 -7.597 26.157 1.00 91.94 308 LEU A O 1
ATOM 2433 N N . SER A 1 309 ? -21.542 -6.705 28.096 1.00 92.69 309 SER A N 1
ATOM 2434 C CA . SER A 1 309 ? -20.404 -7.604 28.286 1.00 92.69 309 SER A CA 1
ATOM 2435 C C . SER A 1 309 ? -20.065 -7.744 29.766 1.00 92.69 309 SER A C 1
ATOM 2437 O O . SER A 1 309 ? -20.270 -6.814 30.545 1.00 92.69 309 SER A O 1
ATOM 2439 N N . ILE A 1 310 ? -19.527 -8.898 30.146 1.00 91.81 310 ILE A N 1
ATOM 2440 C CA . ILE A 1 310 ? -19.020 -9.180 31.489 1.00 91.81 310 ILE A CA 1
ATOM 2441 C C . ILE A 1 310 ? -17.544 -9.540 31.336 1.00 91.81 310 ILE A C 1
ATOM 2443 O O . ILE A 1 310 ? -17.192 -10.389 30.519 1.00 91.81 310 ILE A O 1
ATOM 2447 N N . MET A 1 311 ? -16.686 -8.874 32.101 1.00 89.94 311 MET A N 1
ATOM 2448 C CA . MET A 1 311 ? -15.250 -9.125 32.136 1.00 89.94 311 MET A CA 1
ATOM 2449 C C . MET A 1 311 ? -14.870 -9.592 33.537 1.00 89.94 311 MET A C 1
ATOM 2451 O O . MET A 1 311 ? -14.951 -8.819 34.488 1.00 89.94 311 MET A O 1
ATOM 2455 N N . ALA A 1 312 ? -14.443 -10.844 33.642 1.00 88.19 312 ALA A N 1
ATOM 2456 C CA . ALA A 1 312 ? -13.786 -11.379 34.828 1.00 88.19 312 ALA A CA 1
ATOM 2457 C C . ALA A 1 312 ? -12.267 -11.291 34.639 1.00 88.19 312 ALA A C 1
ATOM 2459 O O . ALA A 1 312 ? -11.777 -11.409 33.512 1.00 88.19 312 ALA A O 1
ATOM 2460 N N . VAL A 1 313 ? -11.535 -11.066 35.727 1.00 83.88 313 VAL A N 1
ATOM 2461 C CA . VAL A 1 313 ? -10.078 -10.897 35.711 1.00 83.88 313 VAL A CA 1
ATOM 2462 C C . VAL A 1 313 ? -9.472 -11.878 36.704 1.00 83.88 313 VAL A C 1
ATOM 2464 O O . VAL A 1 313 ? -9.840 -11.877 37.874 1.00 83.88 313 VAL A O 1
ATOM 2467 N N . ASP A 1 314 ? -8.557 -12.713 36.227 1.00 79.38 314 ASP A N 1
ATOM 2468 C CA . ASP A 1 314 ? -7.806 -13.654 37.059 1.00 79.38 314 ASP A CA 1
ATOM 2469 C C . ASP A 1 314 ? -6.449 -13.045 37.470 1.00 79.38 314 ASP A C 1
ATOM 2471 O O . ASP A 1 314 ? -5.989 -12.058 36.894 1.00 79.38 314 ASP A O 1
ATOM 2475 N N . LEU A 1 315 ? -5.793 -13.641 38.466 1.00 72.88 315 LEU A N 1
ATOM 2476 C CA . LEU A 1 315 ? -4.460 -13.275 38.955 1.00 72.88 315 LEU A CA 1
ATOM 2477 C C . LEU A 1 315 ? -3.349 -13.542 37.925 1.00 72.88 315 LEU A C 1
ATOM 2479 O O . LEU A 1 315 ? -2.251 -12.997 38.044 1.00 72.88 315 LEU A O 1
ATOM 2483 N N . LEU A 1 316 ? -3.615 -14.396 36.935 1.00 61.00 316 LEU A N 1
ATOM 2484 C CA . LEU A 1 316 ? -2.687 -14.731 35.859 1.00 61.00 316 LEU A CA 1
ATOM 2485 C C . LEU A 1 316 ? -2.864 -13.767 34.676 1.00 61.00 316 LEU A C 1
ATOM 2487 O O . LEU A 1 316 ? -3.959 -13.629 34.140 1.00 61.00 316 LEU A O 1
ATOM 2491 N N . ASP A 1 317 ? -1.762 -13.170 34.204 1.00 52.97 317 ASP A N 1
ATOM 2492 C CA . ASP A 1 317 ? -1.742 -12.256 33.041 1.00 52.97 317 ASP A CA 1
ATOM 2493 C C . ASP A 1 317 ? -2.231 -12.920 31.730 1.00 52.97 317 ASP A C 1
ATOM 2495 O O . ASP A 1 317 ? -2.547 -12.234 30.760 1.00 52.97 317 ASP A O 1
ATOM 2499 N N . THR A 1 318 ? -2.292 -14.257 31.672 1.00 47.34 318 THR A N 1
ATOM 2500 C CA . THR A 1 318 ? -2.829 -15.039 30.544 1.00 47.34 318 THR A CA 1
ATOM 2501 C C . THR A 1 318 ? -3.423 -16.360 31.034 1.00 47.34 318 THR A C 1
ATOM 2503 O O . THR A 1 318 ? -2.744 -17.145 31.696 1.00 47.34 318 THR A O 1
ATOM 2506 N N . ILE A 1 319 ? -4.676 -16.635 30.662 1.00 44.44 319 ILE A N 1
ATOM 2507 C CA . ILE A 1 319 ? -5.233 -17.994 30.697 1.00 44.44 319 ILE A CA 1
ATOM 2508 C C . ILE A 1 319 ? -4.463 -18.782 29.626 1.00 44.44 319 ILE A C 1
ATOM 2510 O O . ILE A 1 319 ? -4.540 -18.427 28.448 1.00 44.44 319 ILE A O 1
ATOM 2514 N N . ARG A 1 320 ? -3.645 -19.755 30.043 1.00 30.84 320 ARG A N 1
ATOM 2515 C CA . ARG A 1 320 ? -2.920 -20.657 29.131 1.00 30.84 320 ARG A CA 1
ATOM 2516 C C . ARG A 1 320 ? -3.865 -21.618 28.424 1.00 30.84 320 ARG A C 1
ATOM 2518 O O . ARG A 1 320 ? -4.810 -22.093 29.089 1.00 30.84 320 ARG A O 1
#

Foldseek 3Di:
DLVVLLVQLLVVLVVVCVVVVNAFDSVLLSVLQNQLRDPALVVSVVSLVLLLVLLVLLLVVLVVLLVVCVVPPDPPCVVVLVVVLVVSLVVLCVVCVVVVSNVSSVSNNVNSCCLSPVPSPDPDSVSNSVSSSVSSNNSSVSNSVSNVDDDDDPDDLPDAAEEEQPPTQADPVSAHDPVNLVVQQVCVVVNHQYEYAYLADPLVCVVRCVSHDHPAWYQYNRNQWTADPVVLATPDGNFDDLVVVVVVCVVQVVVVFWKFWWFADPSATETEIADDDDPVSVVVCVVRCPGPSYHYDHDDDDSPTTTRDIDTDDPDPDDD

Radius of gyration: 35.88 Å; Cα contacts (8 Å, |Δi|>4): 442; chains: 1; bounding box: 75×34×96 Å

Secondary structure (DSSP, 8-state):
-HHHHHHHHHHHHHHHHHHTTS-S-HHHHHHHHHHH--SSHHHHHHHHHHHHHHHHHHHHHHHHHHHHHHHHS-TT-HHHHHHHHHHHHHHHHHHHHHTT-HHHHHHHHHHHHHHHHH-TTSS-HHHHHHHHHHHHHHHHHHHHHHHHS--------SPEEEEEIIIIIS-TTS---HHHHHHHHHHHHTT-EEEEE-SS-HHHHTTTTTT---SS-EEEGGGTEEEETTTTEEEEE-PBPHHHHHHHHHHHHTTT--EEEEEEETTEEEEEES---SHHHHHHHHHHTTSTTEEEEESPPPTTPPB-EEEE--SSSS--